Protein 3MFX (pdb70)

Radius of gyration: 23.62 Å; Cα contacts (8 Å, |Δi|>4): 642; chains: 3; bounding box: 46×42×69 Å

Organism: Shewanella oneidensis (strain ATCC 700550 / JCM 31522 / CIP 106686 / LMG 19005 / NCIMB 14063 / MR-1) (NCBI:txid211586)

Solvent-accessible surface area: 17194 Å² total

Foldseek 3Di:
DVVCVVVVQVVQQVDPFWFDAWQQQFTQHTYVNNCVVQVHHRVVRHGDRQCQFADPPDDPLSNGQVNVGDFAQFQWGWTQHPVRDIFIFGDGWDWDDDVTIIDGGGD/DVVVVVVVLVVQQPDPFWFDAWQVQFTQHTYPNVCVVLVHDRVVRGRHRQLQFFDPVVSVQPVTQCPGCDHGDWAQWDWGWTAHPVRDIFIFTDTWDWDDDPTIIDGGTD/DVVVVVLVVQQPDPFWFDAFQQQFTQHTYPNVCVVLVHDRVGRHRDRNCQFADPPDDPCSNGQCPPVHHGDWAQWDWGWTQHPVRDIFIFTDTWDWDDDPGIIDGGGD

B-factor: mean 40.8, std 16.45, range [11.66, 126.09]

Structure (mmCIF, N/CA/C/O backbone):
data_3MFX
#
_entry.id   3MFX
#
_cell.length_a   70.171
_cell.length_b   70.171
_cell.length_c   341.762
_cell.angle_alpha   90.000
_cell.angle_beta   90.000
_cell.angle_gamma   120.000
#
_symmetry.space_group_name_H-M   'P 61 2 2'
#
loop_
_entity.id
_entity.type
_entity.pdbx_description
1 polymer 'Sensory box/GGDEF family protein'
2 water water
#
loop_
_atom_site.group_PDB
_atom_site.id
_atom_site.type_symbol
_atom_site.label_atom_id
_atom_site.label_alt_id
_atom_site.label_comp_id
_atom_site.label_asym_id
_atom_site.label_entity_id
_atom_site.label_seq_id
_atom_site.pdbx_PDB_ins_code
_atom_site.Cartn_x
_atom_site.Cartn_y
_atom_site.Cartn_z
_atom_site.occupancy
_atom_site.B_iso_or_equiv
_atom_site.auth_seq_id
_atom_site.auth_comp_id
_atom_site.auth_asym_id
_atom_site.auth_atom_id
_atom_site.pdbx_PDB_model_num
ATOM 9 N N . GLU A 1 2 ? -3.376 17.174 -0.335 1.00 67.48 18 GLU A N 1
ATOM 10 C CA . GLU A 1 2 ? -2.770 15.847 -0.227 1.00 66.71 18 GLU A CA 1
ATOM 11 C C . GLU A 1 2 ? -3.661 14.746 -0.783 1.00 60.34 18 GLU A C 1
ATOM 12 O O . GLU A 1 2 ? -4.873 14.912 -0.891 1.00 62.29 18 GLU A O 1
ATOM 18 N N . HIS A 1 3 ? -3.047 13.617 -1.123 1.00 61.82 19 HIS A N 1
ATOM 19 C CA . HIS A 1 3 ? -3.776 12.480 -1.666 1.00 62.00 19 HIS A CA 1
ATOM 20 C C . HIS A 1 3 ? -5.031 12.199 -0.843 1.00 56.98 19 HIS A C 1
ATOM 21 O O . HIS A 1 3 ? -6.101 11.910 -1.384 1.00 57.86 19 HIS A O 1
ATOM 28 N N . SER A 1 4 ? -4.888 12.282 0.472 1.00 56.40 20 SER A N 1
ATOM 29 C CA . SER A 1 4 ? -6.004 12.039 1.379 1.00 54.84 20 SER A CA 1
ATOM 30 C C . SER A 1 4 ? -7.222 12.853 0.996 1.00 50.88 20 SER A C 1
ATOM 31 O O . SER A 1 4 ? -8.347 12.353 0.983 1.00 51.17 20 SER A O 1
ATOM 34 N N . SER A 1 5 ? -6.984 14.121 0.688 1.00 45.40 21 SER A N 1
ATOM 35 C CA . SER A 1 5 ? -8.056 15.031 0.332 1.00 38.32 21 SER A CA 1
ATOM 36 C C . SER A 1 5 ? -8.598 14.792 -1.067 1.00 41.71 21 SER A C 1
ATOM 37 O O . SER A 1 5 ? -9.755 15.097 -1.343 1.00 39.85 21 SER A O 1
ATOM 40 N N . LEU A 1 6 ? -7.762 14.230 -1.935 1.00 37.32 22 LEU A N 1
ATOM 41 C CA . LEU A 1 6 ? -8.148 13.947 -3.307 1.00 34.42 22 LEU A CA 1
ATOM 42 C C . LEU A 1 6 ? -9.456 13.165 -3.369 1.00 34.14 22 LEU A C 1
ATOM 43 O O . LEU A 1 6 ? -10.320 13.463 -4.184 1.00 33.15 22 LEU A O 1
ATOM 48 N N . GLU A 1 7 ? -9.596 12.164 -2.506 1.00 35.24 23 GLU A N 1
ATOM 49 C CA . GLU A 1 7 ? -10.806 11.352 -2.486 1.00 38.64 23 GLU A CA 1
ATOM 50 C C . GLU A 1 7 ? -12.016 12.207 -2.167 1.00 41.42 23 GLU A C 1
ATOM 51 O O . GLU A 1 7 ? -13.043 12.129 -2.841 1.00 43.20 23 GLU A O 1
ATOM 57 N N . THR A 1 8 ? -11.892 13.020 -1.129 1.00 32.50 24 THR A N 1
ATOM 58 C CA . THR A 1 8 ? -12.984 13.884 -0.731 1.00 30.27 24 THR A CA 1
ATOM 59 C C . THR A 1 8 ? -13.372 14.824 -1.866 1.00 27.77 24 THR A C 1
ATOM 60 O O . THR A 1 8 ? -14.526 14.847 -2.290 1.00 30.12 24 THR A O 1
ATOM 64 N N . ILE A 1 9 ? -12.411 15.596 -2.364 1.00 29.15 25 ILE A N 1
ATOM 65 C CA . ILE A 1 9 ? -12.706 16.538 -3.440 1.00 31.17 25 ILE A CA 1
ATOM 66 C C . ILE A 1 9 ? -13.353 15.863 -4.642 1.00 28.02 25 ILE A C 1
ATOM 67 O O . ILE A 1 9 ? -14.298 16.388 -5.224 1.00 28.36 25 ILE A O 1
ATOM 72 N N . GLU A 1 10 ? -12.840 14.695 -5.001 1.00 27.81 26 GLU A N 1
ATOM 73 C CA . GLU A 1 10 ? -13.354 13.949 -6.135 1.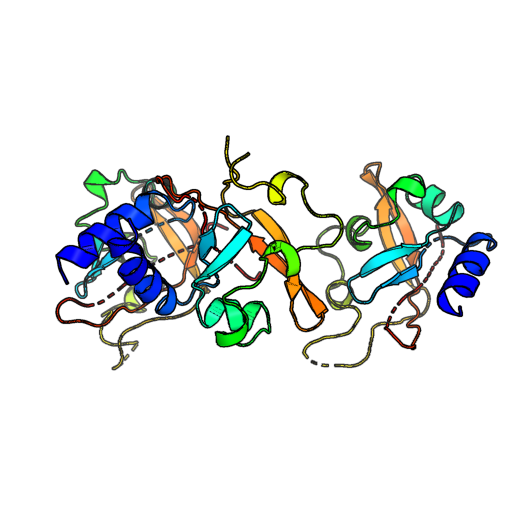00 33.48 26 GLU A CA 1
ATOM 74 C C . GLU A 1 10 ? -14.820 13.559 -5.938 1.00 36.51 26 GLU A C 1
ATOM 75 O O . GLU A 1 10 ? -15.646 13.713 -6.846 1.00 34.08 26 GLU A O 1
ATOM 81 N N . LEU A 1 11 ? -15.149 13.071 -4.747 1.00 29.17 27 LEU A N 1
ATOM 82 C CA . LEU A 1 11 ? -16.524 12.689 -4.453 1.00 24.98 27 LEU A CA 1
ATOM 83 C C . LEU A 1 11 ? -17.411 13.931 -4.467 1.00 24.13 27 LEU A C 1
ATOM 84 O O . LEU A 1 11 ? -18.569 13.887 -4.881 1.00 23.46 27 LEU A O 1
ATOM 89 N N . PHE A 1 12 ? -16.850 15.039 -4.007 1.00 21.49 28 PHE A N 1
ATOM 90 C CA . PHE A 1 12 ? -17.563 16.309 -3.964 1.00 25.26 28 PHE A CA 1
ATOM 91 C C . PHE A 1 12 ? -17.901 16.744 -5.393 1.00 28.25 28 PHE A C 1
ATOM 92 O O . PHE A 1 12 ? -19.034 17.140 -5.684 1.00 27.74 28 PHE A O 1
ATOM 100 N N . ILE A 1 13 ? -16.917 16.647 -6.284 1.00 27.78 29 ILE A N 1
ATOM 101 C CA . ILE A 1 13 ? -17.100 17.028 -7.686 1.00 27.80 29 ILE A CA 1
ATOM 102 C C . ILE A 1 13 ? -18.222 16.254 -8.350 1.00 23.01 29 ILE A C 1
ATOM 103 O O . ILE A 1 13 ? -19.025 16.816 -9.096 1.00 25.76 29 ILE A O 1
ATOM 108 N N . GLN A 1 14 ? -18.267 14.958 -8.080 1.00 21.17 30 GLN A N 1
ATOM 109 C CA . GLN A 1 14 ? -19.272 14.089 -8.669 1.00 23.14 30 GLN A CA 1
ATOM 110 C C . GLN A 1 14 ? -20.720 14.406 -8.310 1.00 17.74 30 GLN A C 1
ATOM 111 O O . GLN A 1 14 ? -21.640 13.916 -8.954 1.00 26.95 30 GLN A O 1
ATOM 117 N N . HIS A 1 15 ? -20.923 15.229 -7.292 1.00 21.29 31 HIS A N 1
ATOM 118 C CA . HIS A 1 15 ? -22.275 15.604 -6.878 1.00 29.02 31 HIS A CA 1
ATOM 119 C C . HIS A 1 15 ? -22.783 16.879 -7.550 1.00 29.23 31 HIS A C 1
ATOM 120 O O . HIS A 1 15 ? -23.989 17.075 -7.672 1.00 26.43 31 HIS A O 1
ATOM 127 N N . LEU A 1 16 ? -21.868 17.753 -7.962 1.00 31.44 32 LEU A N 1
ATOM 128 C CA . LEU A 1 16 ? -22.245 19.030 -8.565 1.00 30.52 32 LEU A CA 1
ATOM 129 C C . LEU A 1 16 ? -22.948 18.935 -9.903 1.00 26.49 32 LEU A C 1
ATOM 130 O O . LEU A 1 16 ? -22.674 18.042 -10.709 1.00 31.72 32 LEU A O 1
ATOM 135 N N . THR A 1 17 ? -23.851 19.885 -10.127 1.00 24.27 33 THR A N 1
ATOM 136 C CA . THR A 1 17 ? -24.624 19.978 -11.359 1.00 19.12 33 THR A CA 1
ATOM 137 C C . THR A 1 17 ? -23.942 20.943 -12.343 1.00 28.45 33 THR A C 1
ATOM 138 O O . THR A 1 17 ? -24.577 21.476 -13.253 1.00 29.85 33 THR A O 1
ATOM 142 N N . GLU A 1 18 ? -22.650 21.176 -12.129 1.00 25.84 34 GLU A N 1
ATOM 143 C CA . GLU A 1 18 ? -21.840 22.024 -12.996 1.00 24.68 34 GLU A CA 1
ATOM 144 C C . GLU A 1 18 ? -20.780 21.084 -13.541 1.00 25.27 34 GLU A C 1
ATOM 145 O O . GLU A 1 18 ? -20.236 20.249 -12.808 1.00 22.01 34 GLU A O 1
ATOM 151 N N . ALA A 1 19 ? -20.482 21.214 -14.823 1.00 24.40 35 ALA A N 1
ATOM 152 C CA . ALA A 1 19 ? -19.486 20.352 -15.428 1.00 23.81 35 ALA A CA 1
ATOM 153 C C . ALA A 1 19 ? -18.111 20.788 -14.983 1.00 21.40 35 ALA A C 1
ATOM 154 O O . ALA A 1 19 ? -17.717 21.928 -15.206 1.00 24.13 35 ALA A O 1
ATOM 164 N N . ILE A 1 21 ? -13.894 19.223 -14.228 1.00 30.40 37 ILE A N 1
ATOM 165 C CA . ILE A 1 21 ? -12.914 18.160 -14.253 1.00 26.31 37 ILE A CA 1
ATOM 166 C C . ILE A 1 21 ? -11.688 18.597 -13.454 1.00 27.62 37 ILE A C 1
ATOM 167 O O . ILE A 1 21 ? -11.383 19.791 -13.354 1.00 26.72 37 ILE A O 1
ATOM 172 N N . LEU A 1 22 ? -11.010 17.614 -12.869 1.00 24.18 38 LEU A N 1
ATOM 173 C CA . LEU A 1 22 ? -9.809 17.833 -12.066 1.00 26.85 38 LEU A CA 1
ATOM 174 C C . LEU A 1 22 ? -8.649 17.236 -12.852 1.00 24.94 38 LEU A C 1
ATOM 175 O O . LEU A 1 22 ? -8.641 16.042 -13.127 1.00 34.36 38 LEU A O 1
ATOM 180 N N . VAL A 1 23 ? -7.668 18.058 -13.206 1.00 25.38 39 VAL A N 1
ATOM 181 C CA . VAL A 1 23 ? -6.543 17.591 -14.016 1.00 30.62 39 VAL A CA 1
ATOM 182 C C . VAL A 1 23 ? -5.185 17.782 -13.335 1.00 32.89 39 VAL A C 1
ATOM 183 O O . VAL A 1 23 ? -5.019 18.698 -12.531 1.00 37.69 39 VAL A O 1
ATOM 187 N N . ASN A 1 24 ? -4.197 16.948 -13.651 1.00 31.09 40 ASN A N 1
ATOM 188 C CA . ASN A 1 24 ? -2.897 17.131 -13.000 1.00 34.01 40 ASN A CA 1
ATOM 189 C C . ASN A 1 24 ? -1.999 18.100 -13.756 1.00 31.10 40 ASN A C 1
ATOM 190 O O . ASN A 1 24 ? -2.383 18.632 -14.797 1.00 34.46 40 ASN A O 1
ATOM 195 N N . ALA A 1 25 ? -0.806 18.345 -13.230 1.00 28.52 41 ALA A N 1
ATOM 196 C CA . ALA A 1 25 ? 0.102 19.276 -13.892 1.00 36.53 41 ALA A CA 1
ATOM 197 C C . ALA A 1 25 ? 0.384 18.879 -15.338 1.00 26.68 41 ALA A C 1
ATOM 198 O O . ALA A 1 25 ? 0.458 19.740 -16.210 1.00 30.82 41 ALA A O 1
ATOM 200 N N . ASN A 1 26 ? 0.527 17.579 -15.593 1.00 28.30 42 ASN A N 1
ATOM 201 C CA . ASN A 1 26 ? 0.799 17.096 -16.948 1.00 37.85 42 ASN A CA 1
ATOM 202 C C . ASN A 1 26 ? -0.381 17.277 -17.908 1.00 39.44 42 ASN A C 1
ATOM 203 O O . ASN A 1 26 ? -0.256 17.026 -19.110 1.00 36.36 42 ASN A O 1
ATOM 208 N N . GLY A 1 27 ? -1.525 17.697 -17.374 1.00 34.56 43 GLY A N 1
ATOM 209 C CA . GLY A 1 27 ? -2.692 17.915 -18.207 1.00 32.70 43 GLY A CA 1
ATOM 210 C C . GLY A 1 27 ? -3.585 16.705 -18.393 1.00 35.53 43 GLY A C 1
ATOM 211 O O . GLY A 1 27 ? -4.395 16.669 -19.316 1.00 36.30 43 GLY A O 1
ATOM 212 N N . PHE A 1 28 ? -3.454 15.712 -17.521 1.00 32.26 44 PHE A N 1
ATOM 213 C CA . PHE A 1 28 ? -4.285 14.526 -17.637 1.00 32.90 44 PHE A CA 1
ATOM 214 C C . PHE A 1 28 ? -5.394 14.525 -16.606 1.00 34.23 44 PHE A C 1
ATOM 215 O O . PHE A 1 28 ? -5.173 14.792 -15.427 1.00 39.42 44 PHE A O 1
ATOM 223 N N . ILE A 1 29 ? -6.601 14.241 -17.068 1.00 34.36 45 ILE A N 1
ATOM 224 C CA . ILE A 1 29 ? -7.752 14.228 -16.197 1.00 29.55 45 ILE A CA 1
ATOM 225 C C . ILE A 1 29 ? -7.631 13.176 -15.107 1.00 30.99 45 ILE A C 1
ATOM 226 O O . ILE A 1 29 ? -7.531 11.982 -15.395 1.00 32.84 45 ILE A O 1
ATOM 231 N N . ARG A 1 30 ? -7.637 13.638 -13.857 1.00 28.95 46 ARG A N 1
ATOM 232 C CA . ARG A 1 30 ? -7.546 12.770 -12.687 1.00 27.56 46 ARG A CA 1
ATOM 233 C C . ARG A 1 30 ? -8.940 12.400 -12.181 1.00 33.97 46 ARG A C 1
ATOM 234 O O . ARG A 1 30 ? -9.157 11.291 -11.688 1.00 29.40 46 ARG A O 1
ATOM 242 N N . SER A 1 31 ? -9.879 13.337 -12.299 1.00 28.99 47 SER A N 1
ATOM 243 C CA . SER A 1 31 ? -11.252 13.109 -11.852 1.00 33.48 47 SER A CA 1
ATOM 244 C C . SER A 1 31 ? -12.240 13.956 -12.674 1.00 33.01 47 SER A C 1
ATOM 245 O O . SER A 1 31 ? -11.868 14.996 -13.217 1.00 26.78 47 SER A O 1
ATOM 248 N N . CYS A 1 32 ? -13.494 13.513 -12.767 1.00 24.30 48 CYS A N 1
ATOM 249 C CA . CYS A 1 32 ? -14.500 14.246 -13.534 1.00 18.95 48 CYS A CA 1
ATOM 250 C C . CYS A 1 32 ? -15.896 13.929 -13.030 1.00 21.97 48 CYS A C 1
ATOM 251 O O . CYS A 1 32 ? -16.064 13.051 -12.199 1.00 28.45 48 CYS A O 1
ATOM 254 N N . ASN A 1 33 ? -16.908 14.639 -13.513 1.00 21.20 49 ASN A N 1
ATOM 255 C CA . ASN A 1 33 ? -18.252 14.30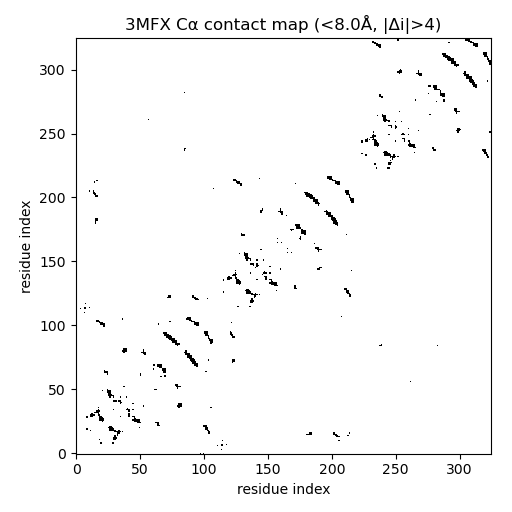4 -13.069 1.00 22.73 49 ASN A CA 1
ATOM 256 C C . ASN A 1 33 ? -19.138 13.995 -14.262 1.00 22.97 49 ASN A C 1
ATOM 257 O O . ASN A 1 33 ? -18.749 14.233 -15.411 1.00 23.43 49 ASN A O 1
ATOM 262 N N . GLN A 1 34 ? -20.322 13.453 -13.999 1.00 16.21 50 GLN A N 1
ATOM 263 C CA . GLN A 1 34 ? -21.220 13.106 -15.087 1.00 13.69 50 GLN A CA 1
ATOM 264 C C . GLN A 1 34 ? -21.573 14.319 -15.933 1.00 22.33 50 GLN A C 1
ATOM 265 O O . GLN A 1 34 ? -21.760 14.192 -17.140 1.00 25.68 50 GLN A O 1
ATOM 271 N N . ARG A 1 35 ? -21.664 15.495 -15.316 1.00 22.65 51 ARG A N 1
ATOM 272 C CA . ARG A 1 35 ? -21.989 16.702 -16.078 1.00 27.90 51 ARG A CA 1
ATOM 273 C C . ARG A 1 35 ? -20.947 16.977 -17.157 1.00 23.95 51 ARG A C 1
ATOM 274 O O . ARG A 1 35 ? -21.289 17.357 -18.282 1.00 21.24 51 ARG A O 1
ATOM 282 N N . SER A 1 36 ? -19.676 16.790 -16.818 1.00 20.88 52 SER A N 1
ATOM 283 C CA . SER A 1 36 ? -18.635 17.040 -17.796 1.00 23.07 52 SER A CA 1
ATOM 284 C C . SER A 1 36 ? -18.692 15.978 -18.901 1.00 21.47 52 SER A C 1
ATOM 285 O O . SER A 1 36 ? -18.454 16.284 -20.063 1.00 28.28 52 SER A O 1
ATOM 288 N N . ALA A 1 37 ? -19.030 14.739 -18.552 1.00 23.63 53 ALA A N 1
ATOM 289 C CA . ALA A 1 37 ? -19.133 13.671 -19.556 1.00 23.28 53 ALA A CA 1
ATOM 290 C C . ALA A 1 37 ? -20.260 13.997 -20.538 1.00 26.43 53 ALA A C 1
ATOM 291 O O . ALA A 1 37 ? -20.176 13.702 -21.731 1.00 25.22 53 ALA A O 1
ATOM 293 N N . GLU A 1 38 ? -21.319 14.604 -20.019 1.00 24.20 54 GLU A N 1
ATOM 294 C CA . GLU A 1 38 ? -22.455 14.975 -20.846 1.00 30.33 54 GLU A CA 1
ATOM 295 C C . GLU A 1 38 ? -22.056 16.089 -21.811 1.00 29.31 54 GLU A C 1
ATOM 296 O O . GLU A 1 38 ? -22.282 16.009 -23.027 1.00 24.98 54 GLU A O 1
ATOM 302 N N . LEU A 1 39 ? -21.453 17.128 -21.256 1.00 25.00 55 LEU A N 1
ATOM 303 C CA . LEU A 1 39 ? -21.028 18.272 -22.041 1.00 24.51 55 LEU A CA 1
ATOM 304 C C . LEU A 1 39 ? -19.960 17.885 -23.063 1.00 27.55 55 LEU A C 1
ATOM 305 O O . LEU A 1 39 ? -19.982 18.363 -24.195 1.00 23.30 55 LEU A O 1
ATOM 310 N N . LEU A 1 40 ? -19.036 17.013 -22.672 1.00 21.70 56 LEU A N 1
ATOM 311 C CA . LEU A 1 40 ? -17.983 16.589 -23.582 1.00 23.85 56 LEU A CA 1
ATOM 312 C C . LEU A 1 40 ? -18.365 15.410 -24.486 1.00 31.24 56 LEU A C 1
ATOM 313 O O . LEU A 1 40 ? -17.539 14.932 -25.264 1.00 24.21 56 LEU A O 1
ATOM 318 N N . ASP A 1 41 ? -19.611 14.946 -24.396 1.00 26.77 57 ASP A N 1
ATOM 319 C CA . ASP A 1 41 ? -20.072 13.810 -25.204 1.00 30.05 57 ASP A CA 1
ATOM 320 C C . ASP A 1 41 ? -19.186 12.594 -25.031 1.00 29.33 57 ASP A C 1
ATOM 321 O O . ASP A 1 41 ? -19.040 11.787 -25.937 1.00 36.48 57 ASP A O 1
ATOM 326 N N . CYS A 1 42 ? -18.606 12.457 -23.854 1.00 35.95 58 CYS A N 1
ATOM 327 C CA . CYS A 1 42 ? -17.723 11.345 -23.591 1.00 33.47 58 CYS A CA 1
ATOM 328 C C . CYS A 1 42 ? -18.227 10.600 -22.352 1.00 38.66 58 CYS A C 1
ATOM 329 O O . CYS A 1 42 ? -18.686 11.222 -21.395 1.00 39.32 58 CYS A O 1
ATOM 332 N N . PRO A 1 43 ? -18.197 9.254 -22.370 1.00 32.45 59 PRO A N 1
ATOM 333 C CA . PRO A 1 43 ? -18.662 8.512 -21.192 1.00 30.62 59 PRO A CA 1
ATOM 334 C C . PRO A 1 43 ? -17.758 8.849 -20.008 1.00 27.37 59 PRO A C 1
ATOM 335 O O . PRO A 1 43 ? -16.543 8.985 -20.159 1.00 30.08 59 PRO A O 1
ATOM 339 N N . GLN A 1 44 ? -18.357 9.003 -18.834 1.00 31.73 60 GLN A N 1
ATOM 340 C CA . GLN A 1 44 ? -17.607 9.375 -17.640 1.00 34.15 60 GLN A CA 1
ATOM 341 C C . GLN A 1 44 ? -16.383 8.506 -17.370 1.00 37.26 60 GLN A C 1
ATOM 342 O O . GLN A 1 44 ? -15.307 9.010 -17.036 1.00 29.31 60 GLN A O 1
ATOM 348 N N . VAL A 1 45 ? -16.561 7.198 -17.514 1.00 36.72 61 VAL A N 1
ATOM 349 C CA . VAL A 1 45 ? -15.497 6.238 -17.274 1.00 28.34 61 VAL A CA 1
ATOM 350 C C . VAL A 1 45 ? -14.328 6.390 -18.249 1.00 32.07 61 VAL A C 1
ATOM 351 O O . VAL A 1 45 ? -13.208 6.015 -17.922 1.00 40.88 61 VAL A O 1
ATOM 355 N N . SER A 1 46 ? -14.587 6.948 -19.432 1.00 30.94 62 SER A N 1
ATOM 356 C CA . SER A 1 46 ? -13.552 7.148 -20.456 1.00 37.49 62 SER A CA 1
ATOM 357 C C . SER A 1 46 ? -12.838 8.493 -20.337 1.00 38.70 62 SER A C 1
ATOM 358 O O . SER A 1 46 ? -11.747 8.667 -20.879 1.00 36.59 62 SER A O 1
ATOM 361 N N . LEU A 1 47 ? -13.471 9.451 -19.664 1.00 42.78 63 LEU A N 1
ATOM 362 C CA . LEU A 1 47 ? -12.896 10.786 -19.503 1.00 40.17 63 LEU A CA 1
ATOM 363 C C . LEU A 1 47 ? -11.648 10.763 -18.660 1.00 31.99 63 LEU A C 1
ATOM 364 O O . LEU A 1 47 ? -10.637 11.365 -19.008 1.00 33.05 63 LEU A O 1
ATOM 369 N N . LYS A 1 48 ? -11.728 10.064 -17.539 1.00 36.70 64 LYS A N 1
ATOM 370 C CA . LYS A 1 48 ? -10.597 9.958 -16.640 1.00 40.03 64 LYS A CA 1
ATOM 371 C C . LYS A 1 48 ? -9.410 9.336 -17.362 1.00 38.18 64 LYS A C 1
ATOM 372 O O . LYS A 1 48 ? -9.557 8.340 -18.067 1.00 41.13 64 LYS A O 1
ATOM 378 N N . GLY A 1 49 ? -8.240 9.944 -17.199 1.00 33.45 65 GLY A N 1
ATOM 379 C CA . GLY A 1 49 ? -7.049 9.421 -17.835 1.00 25.65 65 GLY A CA 1
ATOM 380 C C . GLY A 1 49 ? -6.644 10.133 -19.113 1.00 34.09 65 GLY A C 1
ATOM 381 O O . GLY A 1 49 ? -5.478 10.091 -19.518 1.00 30.90 65 GLY A O 1
ATOM 382 N N . GLN A 1 50 ? -7.588 10.798 -19.761 1.00 27.54 66 GLN A N 1
ATOM 383 C CA . GLN A 1 50 ? -7.259 11.482 -21.000 1.00 28.54 66 GLN A CA 1
ATOM 384 C C . GLN A 1 50 ? -6.502 12.770 -20.815 1.00 30.49 66 GLN A C 1
ATOM 385 O O . GLN A 1 50 ? -6.416 13.314 -19.717 1.00 34.81 66 GLN A O 1
ATOM 391 N N . ASP A 1 51 ? -5.946 13.254 -21.916 1.00 30.68 67 ASP A N 1
ATOM 392 C CA . ASP A 1 51 ? -5.232 14.516 -21.908 1.00 33.22 67 ASP A CA 1
ATOM 393 C C . ASP A 1 51 ? -6.335 15.530 -22.222 1.00 31.71 67 ASP A C 1
ATOM 394 O O . ASP A 1 51 ? -6.956 15.470 -23.290 1.00 28.96 67 ASP A O 1
ATOM 399 N N . TRP A 1 52 ? -6.594 16.439 -21.284 1.00 28.84 68 TRP A N 1
ATOM 400 C CA . TRP A 1 52 ? -7.658 17.424 -21.455 1.00 28.05 68 TRP A CA 1
ATOM 401 C C . TRP A 1 52 ? -7.475 18.222 -22.722 1.00 22.90 68 TRP A C 1
ATOM 402 O O . TRP A 1 52 ? -8.412 18.860 -23.205 1.00 26.68 68 TRP A O 1
ATOM 413 N N . ARG A 1 53 ? -6.264 18.188 -23.261 1.00 26.39 69 ARG A N 1
ATOM 414 C CA . ARG A 1 53 ? -5.983 18.909 -24.491 1.00 31.49 69 ARG A CA 1
ATOM 415 C C . ARG A 1 53 ? -6.782 18.310 -25.640 1.00 26.93 69 ARG A C 1
ATOM 416 O O . ARG A 1 53 ? -6.940 18.951 -26.675 1.00 32.74 69 ARG A O 1
ATOM 424 N N . ASN A 1 54 ? -7.294 17.092 -25.464 1.00 17.41 70 ASN A N 1
ATOM 425 C CA . ASN A 1 54 ? -8.070 16.457 -26.535 1.00 28.72 70 ASN A CA 1
ATOM 426 C C . ASN A 1 54 ? -9.406 17.125 -26.785 1.00 32.06 70 ASN A C 1
ATOM 427 O O . ASN A 1 54 ? -10.068 16.845 -27.785 1.00 30.35 70 ASN A O 1
ATOM 432 N N . PHE A 1 55 ? -9.805 18.002 -25.874 1.00 30.35 71 PHE A N 1
ATOM 433 C CA . PHE A 1 55 ? -11.081 18.668 -26.000 1.00 22.30 71 PHE A CA 1
ATOM 434 C C . PHE A 1 55 ? -10.870 20.124 -26.325 1.00 28.79 71 PHE A C 1
ATOM 435 O O . PHE A 1 55 ? -11.790 20.940 -26.241 1.00 29.24 71 PHE A O 1
ATOM 443 N N . LEU A 1 56 ? -9.647 20.458 -26.710 1.00 29.02 72 LEU A N 1
ATOM 444 C CA . LEU A 1 56 ? -9.366 21.837 -27.077 1.00 33.90 72 LEU A CA 1
ATOM 445 C C . LEU A 1 56 ? -9.245 21.953 -28.582 1.00 30.63 72 LEU A C 1
ATOM 446 O O . LEU A 1 56 ? -9.007 20.970 -29.273 1.00 28.12 72 LEU A O 1
ATOM 451 N N . THR A 1 57 ? -9.426 23.166 -29.081 1.00 40.99 73 THR A N 1
ATOM 452 C CA . THR A 1 57 ? -9.324 23.432 -30.503 1.00 42.34 73 THR A CA 1
ATOM 453 C C . THR A 1 57 ? -7.876 23.199 -30.928 1.00 46.75 73 THR A C 1
ATOM 454 O O . THR A 1 57 ? -6.959 23.397 -30.131 1.00 45.72 73 THR A O 1
ATOM 458 N N . GLU A 1 58 ? -7.668 22.771 -32.171 1.00 55.06 74 GLU A N 1
ATOM 459 C CA . GLU A 1 58 ? -6.315 22.505 -32.663 1.00 58.93 74 GLU A CA 1
ATOM 460 C C . GLU A 1 58 ? -5.343 23.637 -32.343 1.00 56.25 74 GLU A C 1
ATOM 461 O O . GLU A 1 58 ? -4.346 23.430 -31.656 1.00 53.46 74 GLU A O 1
ATOM 467 N N . HIS A 1 59 ? -5.628 24.831 -32.844 1.00 53.58 75 HIS A N 1
ATOM 468 C CA . HIS A 1 59 ? -4.755 25.961 -32.581 1.00 66.26 75 HIS A CA 1
ATOM 469 C C . HIS A 1 59 ? -5.228 26.668 -31.309 1.00 65.28 75 HIS A C 1
ATOM 470 O O . HIS A 1 59 ? -5.763 27.775 -31.367 1.00 69.08 75 HIS A O 1
ATOM 477 N N . HIS A 1 60 ? -5.039 26.018 -30.162 1.00 58.59 76 HIS A N 1
ATOM 478 C CA . HIS A 1 60 ? -5.451 26.583 -28.875 1.00 52.42 76 HIS A CA 1
ATOM 479 C C . HIS A 1 60 ? -4.349 27.417 -28.237 1.00 55.07 76 HIS A C 1
ATOM 480 O O . HIS A 1 60 ? -3.225 27.456 -28.734 1.00 60.72 76 HIS A O 1
ATOM 487 N N . GLN A 1 61 ? -4.674 28.074 -27.125 1.00 56.87 77 GLN A N 1
ATOM 488 C CA . GLN A 1 61 ? -3.703 28.905 -26.409 1.00 55.59 77 GLN A CA 1
ATOM 489 C C . GLN A 1 61 ? -2.501 28.077 -25.949 1.00 53.35 77 GLN A C 1
ATOM 490 O O . GLN A 1 61 ? -2.637 27.144 -25.163 1.00 59.45 77 GLN A O 1
ATOM 496 N N . ALA A 1 62 ? -1.324 28.422 -26.459 1.00 53.84 78 ALA A N 1
ATOM 497 C CA . ALA A 1 62 ? -0.099 27.713 -26.117 1.00 55.25 78 ALA A CA 1
ATOM 498 C C . ALA A 1 62 ? 0.030 27.581 -24.611 1.00 57.12 78 ALA A C 1
ATOM 499 O O . ALA A 1 62 ? 0.612 26.622 -24.102 1.00 55.31 78 ALA A O 1
ATOM 501 N N . ARG A 1 63 ? -0.510 28.558 -23.899 1.00 57.20 79 ARG A N 1
ATOM 502 C CA . ARG A 1 63 ? -0.458 28.546 -22.449 1.00 53.46 79 ARG A CA 1
ATOM 503 C C . ARG A 1 63 ? -1.020 27.233 -21.908 1.00 51.46 79 ARG A C 1
ATOM 504 O O . ARG A 1 63 ? -0.515 26.697 -20.924 1.00 50.51 79 ARG A O 1
ATOM 512 N N . TYR A 1 64 ? -2.045 26.701 -22.568 1.00 45.12 80 TYR A N 1
ATOM 513 C CA . TYR A 1 64 ? -2.663 25.461 -22.106 1.00 48.03 80 TYR A CA 1
ATOM 514 C C . TYR A 1 64 ? -1.797 24.202 -22.242 1.00 45.32 80 TYR A C 1
ATOM 515 O O . TYR A 1 64 ? -2.167 23.127 -21.772 1.00 43.88 80 TYR A O 1
ATOM 524 N N . ASP A 1 65 ? -0.637 24.344 -22.867 1.00 48.14 81 ASP A N 1
ATOM 525 C CA . ASP A 1 65 ? 0.272 23.221 -23.045 1.00 52.08 81 ASP A CA 1
ATOM 526 C C . ASP A 1 65 ? 1.104 22.995 -21.786 1.00 48.86 81 ASP A C 1
ATOM 527 O O . ASP A 1 65 ? 1.626 21.902 -21.559 1.00 44.94 81 ASP A O 1
ATOM 532 N N . ASN A 1 66 ? 1.218 24.030 -20.964 1.00 48.28 82 ASN A N 1
ATOM 533 C CA . ASN A 1 66 ? 1.992 23.925 -19.738 1.00 47.93 82 ASN A CA 1
ATOM 534 C C . ASN A 1 66 ? 1.283 24.661 -18.610 1.00 42.25 82 ASN A C 1
ATOM 535 O O . ASN A 1 66 ? 1.488 25.856 -18.403 1.00 45.19 82 ASN A O 1
ATOM 540 N N . LEU A 1 67 ? 0.447 23.930 -17.881 1.00 40.74 83 LEU A N 1
ATOM 541 C CA . LEU A 1 67 ? -0.327 24.499 -16.787 1.00 40.62 83 LEU A CA 1
ATOM 542 C C . LEU A 1 67 ? 0.518 25.090 -15.669 1.00 43.84 83 LEU A C 1
ATOM 543 O O . LEU A 1 67 ? 0.226 26.180 -15.174 1.00 37.89 83 LEU A O 1
ATOM 548 N N . LEU A 1 68 ? 1.565 24.375 -15.270 1.00 49.71 84 LEU A N 1
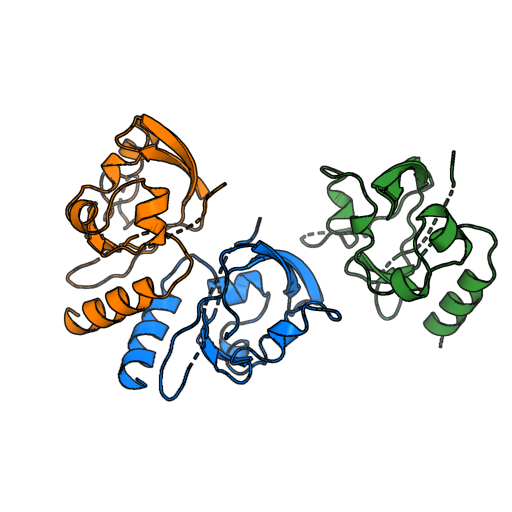ATOM 549 C CA . LEU A 1 68 ? 2.429 24.842 -14.191 1.00 50.79 84 LEU A CA 1
ATOM 550 C C . LEU A 1 68 ? 3.363 25.969 -14.625 1.00 50.93 84 LEU A C 1
ATOM 551 O O . LEU A 1 68 ? 3.948 26.648 -13.784 1.00 53.98 84 LEU A O 1
ATOM 556 N N . SER A 1 69 ? 3.501 26.173 -15.932 1.00 57.59 85 SER A N 1
ATOM 557 C CA . SER A 1 69 ? 4.371 27.234 -16.445 1.00 66.68 85 SER A CA 1
ATOM 558 C C . SER A 1 69 ? 3.687 28.036 -17.548 1.00 67.92 85 SER A C 1
ATOM 559 O O . SER A 1 69 ? 2.626 28.622 -17.339 1.00 68.97 85 SER A O 1
ATOM 562 N N . GLN A 1 80 ? 3.692 32.519 -13.843 1.00 64.53 96 GLN A N 1
ATOM 563 C CA . GLN A 1 80 ? 2.628 32.013 -12.983 1.00 60.54 96 GLN A CA 1
ATOM 564 C C . GLN A 1 80 ? 1.863 30.911 -13.702 1.00 55.51 96 GLN A C 1
ATOM 565 O O . GLN A 1 80 ? 1.674 30.966 -14.922 1.00 51.29 96 GLN A O 1
ATOM 571 N N . PRO A 1 81 ? 1.414 29.890 -12.952 1.00 46.12 97 PRO A N 1
ATOM 572 C CA . PRO A 1 81 ? 0.665 28.780 -13.544 1.00 40.47 97 PRO A CA 1
ATOM 573 C C . PRO A 1 81 ? -0.683 29.219 -14.110 1.00 32.48 97 PRO A C 1
ATOM 574 O O . PRO A 1 81 ? -1.256 30.220 -13.691 1.00 32.96 97 PRO A O 1
ATOM 578 N N . VAL A 1 82 ? -1.167 28.464 -15.085 1.00 30.35 98 VAL A N 1
ATOM 579 C CA . VAL A 1 82 ? -2.431 28.758 -15.737 1.00 26.93 98 VAL A CA 1
ATOM 580 C C . VAL A 1 82 ? -3.587 28.849 -14.753 1.00 33.93 98 VAL A C 1
ATOM 581 O O . VAL A 1 82 ? -3.799 27.953 -13.938 1.00 34.61 98 VAL A O 1
ATOM 585 N N . GLN A 1 83 ? -4.339 29.938 -14.841 1.00 34.15 99 GLN A N 1
ATOM 586 C CA . GLN A 1 83 ? -5.486 30.129 -13.978 1.00 35.04 99 GLN A CA 1
ATOM 587 C C . GLN A 1 83 ? -6.213 31.389 -14.401 1.00 35.87 99 GLN A C 1
ATOM 588 O O . GLN A 1 83 ? -5.584 32.398 -14.719 1.00 39.75 99 GLN A O 1
ATOM 594 N N . HIS A 1 84 ? -7.538 31.322 -14.428 1.00 28.51 100 HIS A N 1
ATOM 595 C CA . HIS A 1 84 ? -8.333 32.473 -14.817 1.00 29.98 100 HIS A CA 1
ATOM 596 C C . HIS A 1 84 ? -9.824 32.250 -14.641 1.00 32.59 100 HIS A C 1
ATOM 597 O O . HIS A 1 84 ? -10.305 31.113 -14.606 1.00 31.10 100 HIS A O 1
ATOM 604 N N . PRO A 1 85 ? -10.578 33.343 -14.505 1.00 27.86 101 PRO A N 1
ATOM 605 C CA . PRO A 1 85 ? -12.022 33.184 -14.344 1.00 31.82 101 PRO A CA 1
ATOM 606 C C . PRO A 1 85 ? -12.638 32.710 -15.664 1.00 32.02 101 PRO A C 1
ATOM 607 O O . PRO A 1 85 ? -11.947 32.598 -16.682 1.00 24.07 101 PRO A O 1
ATOM 611 N N . ALA A 1 86 ? -13.934 32.428 -15.632 1.00 30.32 102 ALA A N 1
ATOM 612 C CA . ALA A 1 86 ? -14.659 31.953 -16.800 1.00 34.97 102 ALA A CA 1
ATOM 613 C C . ALA A 1 86 ? -14.536 32.893 -17.986 1.00 36.34 102 ALA A C 1
ATOM 614 O O . ALA A 1 86 ? -14.875 34.068 -17.885 1.00 42.23 102 ALA A O 1
ATOM 616 N N . GLN A 1 87 ? -14.054 32.382 -19.112 1.00 36.38 103 GLN A N 1
ATOM 617 C CA . GLN A 1 87 ? -13.941 33.209 -20.302 1.00 37.11 103 GLN A CA 1
ATOM 618 C C . GLN A 1 87 ? -14.324 32.367 -21.503 1.00 31.08 103 GLN A C 1
ATOM 619 O O . GLN A 1 87 ? -14.118 31.157 -21.496 1.00 40.22 103 GLN A O 1
ATOM 625 N N . GLU A 1 88 ? -14.899 33.006 -22.519 1.00 35.56 104 GLU A N 1
ATOM 626 C CA . GLU A 1 88 ? -15.353 32.308 -23.720 1.00 35.60 104 GLU A CA 1
ATOM 627 C C . GLU A 1 88 ? -14.287 31.412 -24.335 1.00 35.47 104 GLU A C 1
ATOM 628 O O . GLU A 1 88 ? -13.171 31.846 -24.627 1.00 28.75 104 GLU A O 1
ATOM 634 N N . THR A 1 89 ? -14.649 30.149 -24.518 1.00 30.51 105 THR A N 1
ATOM 635 C CA . THR A 1 89 ? -13.739 29.163 -25.070 1.00 30.36 105 THR A CA 1
ATOM 636 C C . THR A 1 89 ? -14.504 28.139 -25.908 1.00 35.43 105 THR A C 1
ATOM 637 O O . THR A 1 89 ? -15.624 27.738 -25.568 1.00 37.20 105 THR A O 1
ATOM 641 N N . THR A 1 90 ? -13.898 27.725 -27.014 1.00 35.81 106 THR A N 1
ATOM 642 C CA . THR A 1 90 ? -14.512 26.728 -27.877 1.00 31.20 106 THR A CA 1
ATOM 643 C C . THR A 1 90 ? -13.833 25.401 -27.627 1.00 26.67 106 THR A C 1
ATOM 644 O O . THR A 1 90 ? -12.612 25.283 -27.721 1.00 28.42 106 THR A O 1
ATOM 648 N N . LEU A 1 91 ? -14.643 24.406 -27.302 1.00 29.08 107 LEU A N 1
ATOM 649 C CA . LEU A 1 91 ? -14.157 23.069 -27.031 1.00 30.18 107 LEU A CA 1
ATOM 650 C C . LEU A 1 91 ? -14.585 22.120 -28.136 1.00 28.03 107 LEU A C 1
ATOM 651 O O . LEU A 1 91 ? -15.573 22.362 -28.827 1.00 27.47 107 LEU A O 1
ATOM 656 N N . ILE A 1 92 ? -13.829 21.043 -28.307 1.00 23.83 108 ILE A N 1
ATOM 657 C CA . ILE A 1 92 ? -14.169 20.044 -29.302 1.00 21.03 108 ILE A CA 1
ATOM 658 C C . ILE A 1 92 ? -14.584 18.797 -28.505 1.00 27.13 108 ILE A C 1
ATOM 659 O O . ILE A 1 92 ? -13.772 18.208 -27.787 1.00 28.22 108 ILE A O 1
ATOM 664 N N . CYS A 1 93 ? -15.849 18.403 -28.615 1.00 23.19 109 CYS A N 1
ATOM 665 C CA . CYS A 1 93 ? -16.329 17.241 -27.880 1.00 27.69 109 CYS A CA 1
ATOM 666 C C . CYS A 1 93 ? -15.809 15.944 -28.488 1.00 34.25 109 CYS A C 1
ATOM 667 O O . CYS A 1 93 ? -15.344 15.930 -29.635 1.00 30.40 109 CYS A O 1
ATOM 670 N N . ALA A 1 94 ? -15.880 14.854 -27.722 1.00 31.20 110 ALA A N 1
ATOM 671 C CA . ALA A 1 94 ? -15.412 13.556 -28.209 1.00 29.77 110 ALA A CA 1
ATOM 672 C C . ALA A 1 94 ? -16.173 13.149 -29.467 1.00 31.08 110 ALA A C 1
ATOM 673 O O . ALA A 1 94 ? -15.660 12.400 -30.299 1.00 37.30 110 ALA A O 1
ATOM 675 N N . SER A 1 95 ? -17.394 13.649 -29.605 1.00 28.27 111 SER A N 1
ATOM 676 C CA . SER A 1 95 ? -18.216 13.325 -30.764 1.00 30.79 111 SER A CA 1
ATOM 677 C C . SER A 1 95 ? -17.691 14.027 -32.008 1.00 38.26 111 SER A C 1
ATOM 678 O O . SER A 1 95 ? -18.106 13.720 -33.130 1.00 36.52 111 SER A O 1
ATOM 681 N N . GLY A 1 96 ? -16.783 14.978 -31.794 1.00 39.45 112 GLY A N 1
ATOM 682 C CA . GLY A 1 96 ? -16.204 15.734 -32.890 1.00 32.80 112 GLY A CA 1
ATOM 683 C C . GLY A 1 96 ? -16.901 17.065 -33.113 1.00 34.78 112 GLY A C 1
ATOM 684 O O . GLY A 1 96 ? -16.488 17.852 -33.959 1.00 36.05 112 GLY A O 1
ATOM 685 N N . LYS A 1 97 ? -17.959 17.334 -32.357 1.00 30.06 113 LYS A N 1
ATOM 686 C CA . LYS A 1 97 ? -18.671 18.589 -32.534 1.00 30.91 113 LYS A CA 1
ATOM 687 C C . LYS A 1 97 ? -18.150 19.663 -31.590 1.00 30.12 113 LYS A C 1
ATOM 688 O O . LYS A 1 97 ? -17.856 19.386 -30.428 1.00 29.66 113 LYS A O 1
ATOM 694 N N . ALA A 1 98 ? -18.033 20.885 -32.104 1.00 25.68 114 ALA A N 1
ATOM 695 C CA . ALA A 1 98 ? -17.534 22.015 -31.325 1.00 26.26 114 ALA A CA 1
ATOM 696 C C . ALA A 1 98 ? -18.615 22.603 -30.447 1.00 31.20 114 ALA A C 1
ATOM 697 O O . ALA A 1 98 ? -19.793 22.572 -30.788 1.00 33.80 114 ALA A O 1
ATOM 699 N N . LYS A 1 99 ? -18.213 23.162 -29.316 1.00 35.61 115 LYS A N 1
ATOM 700 C CA . LYS A 1 99 ? -19.183 23.742 -28.412 1.00 28.05 115 LYS A CA 1
ATOM 701 C C . LYS A 1 99 ? -18.585 24.937 -27.686 1.00 28.44 115 LYS A C 1
ATOM 702 O O . LYS A 1 99 ? -17.529 24.838 -27.060 1.00 27.86 115 LYS A O 1
ATOM 708 N N . ASP A 1 100 ? -19.264 26.072 -27.796 1.00 27.33 116 ASP A N 1
ATOM 709 C CA . ASP A 1 100 ? -18.812 27.294 -27.152 1.00 33.11 116 ASP A CA 1
ATOM 710 C C . ASP A 1 100 ? -19.194 27.286 -25.683 1.00 34.54 116 ASP A C 1
ATOM 711 O O . ASP A 1 100 ? -20.361 27.131 -25.339 1.00 33.50 116 ASP A O 1
ATOM 716 N N . VAL A 1 101 ? -18.204 27.446 -24.817 1.00 36.27 117 VAL A N 1
ATOM 717 C CA . VAL A 1 101 ? -18.459 27.451 -23.387 1.00 31.70 117 VAL A CA 1
ATOM 718 C C . VAL A 1 101 ? -17.667 28.558 -22.726 1.00 39.52 117 VAL A C 1
ATOM 719 O O . VAL A 1 101 ? -16.844 29.238 -23.358 1.00 34.87 117 VAL A O 1
ATOM 723 N N . GLU A 1 102 ? -17.928 28.741 -21.440 1.00 38.49 118 GLU A N 1
ATOM 724 C CA . GLU A 1 102 ? -17.200 29.731 -20.678 1.00 36.47 118 GLU A CA 1
ATOM 725 C C . GLU A 1 102 ? -16.374 28.903 -19.711 1.00 29.96 118 GLU A C 1
ATOM 726 O O . GLU A 1 102 ? -16.883 28.389 -18.722 1.00 42.65 118 GLU A O 1
ATOM 732 N N . LEU A 1 103 ? -15.098 28.747 -20.036 1.00 30.39 119 LEU A N 1
ATOM 733 C CA . LEU A 1 103 ? -14.180 27.957 -19.228 1.00 25.89 119 LEU A CA 1
ATOM 734 C C . LEU A 1 103 ? -13.424 28.766 -18.187 1.00 27.01 119 LEU A C 1
ATOM 735 O O . LEU A 1 103 ? -12.954 29.869 -18.459 1.00 29.62 119 LEU A O 1
ATOM 740 N N . SER A 1 104 ? -13.324 28.221 -16.985 1.00 25.59 120 SER A N 1
ATOM 741 C CA . SER A 1 104 ? -12.549 28.877 -15.948 1.00 20.66 120 SER A CA 1
ATOM 742 C C . SER A 1 104 ? -11.574 27.802 -15.471 1.00 25.20 120 SER A C 1
ATOM 743 O O . SER A 1 104 ? -11.885 26.601 -15.491 1.00 19.18 120 SER A O 1
ATOM 746 N N . ILE A 1 105 ? -10.382 28.229 -15.081 1.00 24.40 121 ILE A N 1
ATOM 747 C CA . ILE A 1 105 ? -9.370 27.303 -14.602 1.00 29.23 121 ILE A CA 1
ATOM 748 C C . ILE A 1 105 ? -8.862 27.787 -13.260 1.00 26.23 121 ILE A C 1
ATOM 749 O O . ILE A 1 105 ? -8.587 28.969 -13.096 1.00 34.62 121 ILE A O 1
ATOM 754 N N . SER A 1 106 ? -8.764 26.875 -12.300 1.00 23.84 122 SER A N 1
ATOM 755 C CA . SER A 1 106 ? -8.285 27.210 -10.969 1.00 20.13 122 SER A CA 1
ATOM 756 C C . SER A 1 106 ? -7.072 26.363 -10.655 1.00 19.36 122 SER A C 1
ATOM 757 O O . SER A 1 106 ? -7.051 25.158 -10.919 1.00 31.28 122 SER A O 1
ATOM 760 N N . TYR A 1 107 ? -6.065 27.004 -10.080 1.00 28.37 123 TYR A N 1
ATOM 761 C CA . TYR A 1 107 ? -4.820 26.346 -9.713 1.00 28.71 123 TYR A CA 1
ATOM 762 C C . TYR A 1 107 ? -4.842 25.965 -8.236 1.00 28.72 123 TYR A C 1
ATOM 763 O O . TYR A 1 107 ? -5.201 26.773 -7.388 1.00 28.04 123 TYR A O 1
ATOM 772 N N . ILE A 1 108 ? -4.490 24.714 -7.947 1.00 28.50 124 ILE A N 1
ATOM 773 C CA . ILE A 1 108 ? -4.443 24.204 -6.579 1.00 31.81 124 ILE A CA 1
ATOM 774 C C . ILE A 1 108 ? -2.992 23.818 -6.301 1.00 30.83 124 ILE A C 1
ATOM 775 O O . ILE A 1 108 ? -2.472 22.872 -6.887 1.00 28.28 124 ILE A O 1
ATOM 780 N N . PRO A 1 109 ? -2.320 24.547 -5.400 1.00 35.73 125 PRO A N 1
ATOM 781 C CA . PRO A 1 109 ? -0.919 24.279 -5.047 1.00 37.33 125 PRO A CA 1
ATOM 782 C C . PRO A 1 109 ? -0.752 22.998 -4.221 1.00 33.92 125 PRO A C 1
ATOM 783 O O . PRO A 1 109 ? -1.692 22.545 -3.578 1.00 39.56 125 PRO A O 1
ATOM 787 N N . GLY A 1 110 ? 0.448 22.427 -4.255 1.00 35.36 126 GLY A N 1
ATOM 788 C CA . GLY A 1 110 ? 0.740 21.208 -3.523 1.00 25.89 126 GLY A CA 1
ATOM 789 C C . GLY A 1 110 ? 1.928 20.501 -4.152 1.00 37.00 126 GLY A C 1
ATOM 790 O O . GLY A 1 110 ? 2.275 20.778 -5.305 1.00 23.11 126 GLY A O 1
ATOM 791 N N . HIS A 1 111 ? 2.572 19.604 -3.405 1.00 38.89 127 HIS A N 1
ATOM 792 C CA . HIS A 1 111 ? 3.719 18.864 -3.939 1.00 39.49 127 HIS A CA 1
ATOM 793 C C . HIS A 1 111 ? 3.281 18.207 -5.256 1.00 45.69 127 HIS A C 1
ATOM 794 O O . HIS A 1 111 ? 4.087 17.967 -6.163 1.00 45.69 127 HIS A O 1
ATOM 801 N N . GLU A 1 112 ? 1.982 17.943 -5.347 1.00 41.79 128 GLU A N 1
ATOM 802 C CA . GLU A 1 112 ? 1.377 17.379 -6.540 1.00 43.79 128 GLU A CA 1
ATOM 803 C C . GLU A 1 112 ? 0.238 18.334 -6.899 1.00 36.88 128 GLU A C 1
ATOM 804 O O . GLU A 1 112 ? -0.929 18.117 -6.544 1.00 38.30 128 GLU A O 1
ATOM 810 N N . PRO A 1 113 ? 0.583 19.426 -7.596 1.00 30.61 129 PRO A N 1
ATOM 811 C CA . PRO A 1 113 ? -0.324 20.480 -8.043 1.00 30.92 129 PRO A CA 1
ATOM 812 C C . PRO A 1 113 ? -1.462 19.974 -8.912 1.00 35.00 129 PRO A C 1
ATOM 813 O O . PRO A 1 113 ? -1.268 19.126 -9.780 1.00 36.71 129 PRO A O 1
ATOM 825 N N . PHE A 1 115 ? -5.273 21.076 -11.088 1.00 21.79 131 PHE A N 1
ATOM 826 C CA . PHE A 1 115 ? -5.971 22.152 -11.771 1.00 20.97 131 PHE A CA 1
ATOM 827 C C . PHE A 1 115 ? -7.419 21.721 -11.959 1.00 27.29 131 PHE A C 1
ATOM 828 O O . PHE A 1 115 ? -7.695 20.582 -12.350 1.00 18.69 131 PHE A O 1
ATOM 836 N N . VAL A 1 116 ? -8.349 22.618 -11.654 1.00 24.77 132 VAL A N 1
ATOM 837 C CA . VAL A 1 116 ? -9.760 22.295 -11.811 1.00 27.15 132 VAL A CA 1
ATOM 838 C C . VAL A 1 116 ? -10.420 23.217 -12.825 1.00 30.13 132 VAL A C 1
ATOM 839 O O . VAL A 1 116 ? -10.313 24.444 -12.731 1.00 22.04 132 VAL A O 1
ATOM 851 N N . VAL A 1 118 ? -13.926 24.453 -14.891 1.00 21.63 134 VAL A N 1
ATOM 852 C CA . VAL A 1 118 ? -15.375 24.510 -14.841 1.00 24.00 134 VAL A CA 1
ATOM 853 C C . VAL A 1 118 ? -15.809 25.049 -16.202 1.00 32.81 134 VAL A C 1
ATOM 854 O O . VAL A 1 118 ? -15.298 26.073 -16.689 1.00 24.73 134 VAL A O 1
ATOM 866 N N . HIS A 1 120 ? -19.082 26.211 -18.467 1.00 33.06 136 HIS A N 1
ATOM 867 C C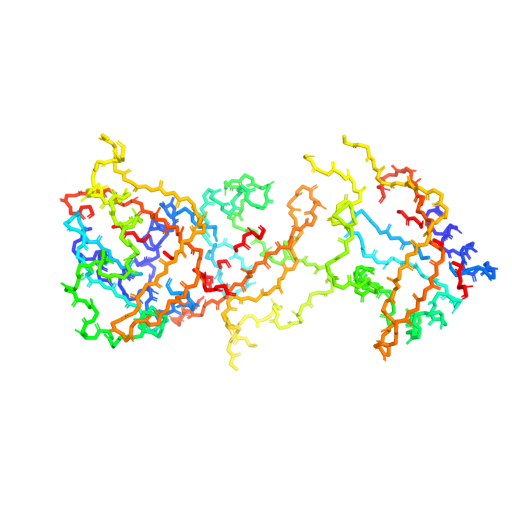A . HIS A 1 120 ? -20.475 26.642 -18.495 1.00 37.42 136 HIS A CA 1
ATOM 868 C C . HIS A 1 120 ? -20.888 26.671 -19.964 1.00 38.46 136 HIS A C 1
ATOM 869 O O . HIS A 1 120 ? -20.274 27.368 -20.765 1.00 39.45 136 HIS A O 1
ATOM 876 N N . ASP A 1 121 ? -21.914 25.910 -20.322 1.00 41.06 137 ASP A N 1
ATOM 877 C CA . ASP A 1 121 ? -22.378 25.879 -21.704 1.00 52.88 137 ASP A CA 1
ATOM 878 C C . ASP A 1 121 ? -23.428 26.958 -21.945 1.00 59.50 137 ASP A C 1
ATOM 879 O O . ASP A 1 121 ? -24.533 26.896 -21.399 1.00 52.36 137 ASP A O 1
ATOM 884 N N . LEU A 1 122 ? -23.073 27.945 -22.766 1.00 65.11 138 LEU A N 1
ATOM 885 C CA . LEU A 1 122 ? -23.977 29.049 -23.083 1.00 74.97 138 LEU A CA 1
ATOM 886 C C . LEU A 1 122 ? -25.179 28.593 -23.914 1.00 77.89 138 LEU A C 1
ATOM 887 O O . LEU A 1 122 ? -26.313 28.704 -23.398 1.00 77.84 138 LEU A O 1
ATOM 900 N N . GLU B 1 2 ? -17.878 13.898 6.432 1.00 93.88 18 GLU B N 1
ATOM 901 C CA . GLU B 1 2 ? -18.340 14.443 7.710 1.00 85.73 18 GLU B CA 1
ATOM 902 C C . GLU B 1 2 ? -17.682 15.804 7.990 1.00 81.81 18 GLU B C 1
ATOM 903 O O . GLU B 1 2 ? -17.280 16.511 7.064 1.00 80.77 18 GLU B O 1
ATOM 909 N N . HIS B 1 3 ? -17.578 16.162 9.268 1.00 79.51 19 HIS B N 1
ATOM 910 C CA . HIS B 1 3 ? -16.983 17.434 9.700 1.00 78.47 19 HIS B CA 1
ATOM 911 C C . HIS B 1 3 ? -15.550 17.640 9.214 1.00 71.30 19 HIS B C 1
ATOM 912 O O . HIS B 1 3 ? -15.093 18.772 9.040 1.00 66.06 19 HIS B O 1
ATOM 919 N N . SER B 1 4 ? -14.845 16.538 8.998 1.00 66.43 20 SER B N 1
ATOM 920 C CA . SER B 1 4 ? -13.469 16.592 8.527 1.00 54.03 20 SER B CA 1
ATOM 921 C C . SER B 1 4 ? -13.459 16.893 7.024 1.00 48.53 20 SER B C 1
ATOM 922 O O . SER B 1 4 ? -12.621 17.650 6.538 1.00 41.95 20 SER B O 1
ATOM 925 N N . SER B 1 5 ? -14.405 16.293 6.302 1.00 43.03 21 SER B N 1
ATOM 926 C CA . SER B 1 5 ? -14.535 16.474 4.857 1.00 40.25 21 SER B CA 1
ATOM 927 C C . SER B 1 5 ? -14.965 17.900 4.542 1.00 44.27 21 SER B C 1
ATOM 928 O O . SER B 1 5 ? -14.595 18.473 3.509 1.00 34.51 21 SER B O 1
ATOM 931 N N . LEU B 1 6 ? -15.762 18.450 5.448 1.00 33.91 22 LEU B N 1
ATOM 932 C CA . LEU B 1 6 ? -16.267 19.799 5.326 1.00 38.00 22 LEU B CA 1
ATOM 933 C C . LEU B 1 6 ? -15.090 20.754 5.220 1.00 39.13 22 LEU B C 1
ATOM 934 O O . LEU B 1 6 ? -15.044 21.595 4.323 1.00 41.67 22 LEU B O 1
ATOM 939 N N . GLU B 1 7 ? -14.139 20.626 6.139 1.00 35.25 23 GLU B N 1
ATOM 940 C CA . GLU B 1 7 ? -12.971 21.494 6.117 1.00 41.29 23 GLU B CA 1
ATOM 941 C C . GLU B 1 7 ? -12.247 21.357 4.799 1.00 32.54 23 GLU B C 1
ATOM 942 O O . GLU B 1 7 ? -11.817 22.346 4.215 1.00 38.34 23 GLU B O 1
ATOM 948 N N . THR B 1 8 ? -12.107 20.125 4.330 1.00 31.23 24 THR B N 1
ATOM 949 C CA . THR B 1 8 ? -11.412 19.903 3.076 1.00 35.42 24 THR B CA 1
ATOM 950 C C . THR B 1 8 ? -12.103 20.668 1.949 1.00 34.98 24 THR B C 1
ATOM 951 O O . THR B 1 8 ? -11.454 21.392 1.193 1.00 31.78 24 THR B O 1
ATOM 955 N N . ILE B 1 9 ? -13.423 20.518 1.860 1.00 33.39 25 ILE B N 1
ATOM 956 C CA . ILE B 1 9 ? -14.212 21.184 0.832 1.00 34.59 25 ILE B CA 1
ATOM 957 C C . ILE B 1 9 ? -14.163 22.700 0.969 1.00 37.32 25 ILE B C 1
ATOM 958 O O . ILE B 1 9 ? -14.011 23.422 -0.023 1.00 36.20 25 ILE B O 1
ATOM 963 N N . GLU B 1 10 ? -14.304 23.185 2.196 1.00 37.29 26 GLU B N 1
ATOM 964 C CA . GLU B 1 10 ? -14.271 24.620 2.432 1.00 38.63 26 GLU B CA 1
ATOM 965 C C . GLU B 1 10 ? -12.952 25.190 1.928 1.00 37.17 26 GLU B C 1
ATOM 966 O O . GLU B 1 10 ? -12.939 26.216 1.251 1.00 43.00 26 GLU B O 1
ATOM 972 N N . LEU B 1 11 ? -11.843 24.524 2.235 1.00 28.66 27 LEU B N 1
ATOM 973 C CA . LEU B 1 11 ? -10.541 25.000 1.769 1.00 32.06 27 LEU B CA 1
ATOM 974 C C . LEU B 1 11 ? -10.444 24.958 0.246 1.00 31.42 27 LEU B C 1
ATOM 975 O O . LEU B 1 11 ? -9.943 25.899 -0.379 1.00 30.14 27 LEU B O 1
ATOM 980 N N . PHE B 1 12 ? -10.929 23.859 -0.330 1.00 23.31 28 PHE B N 1
ATOM 981 C CA . PHE B 1 12 ? -10.936 23.629 -1.774 1.00 26.57 28 PHE B CA 1
ATOM 982 C C . PHE B 1 12 ? -11.627 24.772 -2.518 1.00 34.22 28 PHE B C 1
ATOM 983 O O . PHE B 1 12 ? -11.100 25.317 -3.496 1.00 30.92 28 PHE B O 1
ATOM 991 N N . ILE B 1 13 ? -12.813 25.132 -2.043 1.00 29.90 29 ILE B N 1
ATOM 992 C CA . ILE B 1 13 ? -13.588 26.201 -2.656 1.00 36.57 29 ILE B CA 1
ATOM 993 C C . ILE B 1 13 ? -12.835 27.529 -2.674 1.00 36.55 29 ILE B C 1
ATOM 994 O O . ILE B 1 13 ? -13.001 28.328 -3.597 1.00 28.05 29 ILE B O 1
ATOM 999 N N . GLN B 1 14 ? -12.008 27.752 -1.657 1.00 30.62 30 GLN B N 1
ATOM 1000 C CA . GLN B 1 14 ? -11.219 28.978 -1.551 1.00 39.17 30 GLN B CA 1
ATOM 1001 C C . GLN B 1 14 ? -10.324 29.198 -2.773 1.00 35.94 30 GLN B C 1
ATOM 1002 O O . GLN B 1 14 ? -10.104 30.339 -3.184 1.00 29.19 30 GLN B O 1
ATOM 1008 N N . HIS B 1 15 ? -9.808 28.112 -3.351 1.00 29.62 31 HIS B N 1
ATOM 1009 C CA . HIS B 1 15 ? -8.945 28.221 -4.524 1.00 30.67 31 HIS B CA 1
ATOM 1010 C C . HIS B 1 15 ? -9.706 28.417 -5.832 1.00 29.75 31 HIS B C 1
ATOM 1011 O O . HIS B 1 15 ? -9.133 28.897 -6.803 1.00 36.93 31 HIS B O 1
ATOM 1018 N N . LEU B 1 16 ? -10.982 28.047 -5.877 1.00 33.80 32 LEU B N 1
ATOM 1019 C CA . LEU B 1 16 ? -11.743 28.159 -7.128 1.00 33.49 32 LEU B CA 1
ATOM 1020 C C . LEU B 1 16 ? -12.076 29.568 -7.624 1.00 35.00 32 LEU B C 1
ATOM 1021 O O . LEU B 1 16 ? -12.585 30.402 -6.879 1.00 28.96 32 LEU B O 1
ATOM 1026 N N . THR B 1 17 ? -11.793 29.822 -8.898 1.00 32.28 33 THR B N 1
ATOM 1027 C CA . THR B 1 17 ? -12.077 31.124 -9.480 1.00 29.40 33 THR B CA 1
ATOM 1028 C C . THR B 1 17 ? -13.550 31.223 -9.878 1.00 29.92 33 THR B C 1
ATOM 1029 O O . THR B 1 17 ? -13.918 31.961 -10.787 1.00 32.37 33 THR B O 1
ATOM 1033 N N . GLU B 1 18 ? -14.391 30.464 -9.190 1.00 36.55 34 GLU B N 1
ATOM 1034 C CA . GLU B 1 18 ? -15.825 30.474 -9.444 1.00 32.29 34 GLU B CA 1
ATOM 1035 C C . GLU B 1 18 ? -16.495 30.981 -8.188 1.00 30.02 34 GLU B C 1
ATOM 1036 O O . GLU B 1 18 ? -16.072 30.655 -7.081 1.00 30.32 34 GLU B O 1
ATOM 1042 N N . ALA B 1 19 ? -17.536 31.783 -8.352 1.00 22.77 35 ALA B N 1
ATOM 1043 C CA . ALA B 1 19 ? -18.244 32.292 -7.196 1.00 23.52 35 ALA B CA 1
ATOM 1044 C C . ALA B 1 19 ? -19.127 31.174 -6.679 1.00 31.15 35 ALA B C 1
ATOM 1045 O O . ALA B 1 19 ? -19.940 30.613 -7.424 1.00 26.25 35 ALA B O 1
ATOM 1055 N N . ILE B 1 21 ? -21.001 29.363 -2.813 1.00 29.19 37 ILE B N 1
ATOM 1056 C CA . ILE B 1 21 ? -21.245 29.362 -1.389 1.00 30.17 37 ILE B CA 1
ATOM 1057 C C . ILE B 1 21 ? -21.716 27.991 -0.963 1.00 30.13 37 ILE B C 1
ATOM 1058 O O . ILE B 1 21 ? -22.261 27.232 -1.765 1.00 30.44 37 ILE B O 1
ATOM 1063 N N . LEU B 1 22 ? -21.474 27.676 0.303 1.00 30.41 38 LEU B N 1
ATOM 1064 C CA . LEU B 1 22 ? -21.880 26.406 0.888 1.00 35.27 38 LEU B CA 1
ATOM 1065 C C . LEU B 1 22 ? -23.023 26.750 1.828 1.00 29.30 38 LEU B C 1
ATOM 1066 O O . LEU B 1 22 ? -22.866 27.606 2.694 1.00 33.98 38 LEU B O 1
ATOM 1071 N N . VAL B 1 23 ? -24.164 26.087 1.668 1.00 20.21 39 VAL B N 1
ATOM 1072 C CA . VAL B 1 23 ? -25.318 26.378 2.509 1.00 27.78 39 VAL B CA 1
ATOM 1073 C C . VAL B 1 23 ? -25.881 25.147 3.226 1.00 31.44 39 VAL B C 1
ATOM 1074 O O . VAL B 1 23 ? -25.966 24.069 2.637 1.00 32.74 39 VAL B O 1
ATOM 1078 N N . ASN B 1 24 ? -26.266 25.292 4.494 1.00 30.33 40 ASN B N 1
ATOM 1079 C CA . ASN B 1 24 ? -26.820 24.147 5.208 1.00 28.00 40 ASN B CA 1
ATOM 1080 C C . ASN B 1 24 ? -28.290 23.971 4.894 1.00 32.86 40 ASN B C 1
ATOM 1081 O O . ASN B 1 24 ? -28.893 24.792 4.191 1.00 29.51 40 ASN B O 1
ATOM 1086 N N . ALA B 1 25 ? -28.859 22.891 5.418 1.00 32.69 41 ALA B N 1
ATOM 1087 C CA . ALA B 1 25 ? -30.261 22.565 5.199 1.00 38.18 41 ALA B CA 1
ATOM 1088 C C . ALA B 1 25 ? -31.205 23.712 5.544 1.00 36.47 41 ALA B C 1
ATOM 1089 O O . ALA B 1 25 ? -32.216 23.907 4.875 1.00 38.45 41 ALA B O 1
ATOM 1091 N N . ASN B 1 26 ? -30.876 24.475 6.581 1.00 41.00 42 ASN B N 1
ATOM 1092 C CA . ASN B 1 26 ? -31.719 25.601 6.989 1.00 48.03 42 ASN B CA 1
ATOM 1093 C C . ASN B 1 26 ? -31.584 26.818 6.081 1.00 39.31 42 ASN B C 1
ATOM 1094 O O . ASN B 1 26 ? -32.244 27.830 6.304 1.00 36.79 42 ASN B O 1
ATOM 1099 N N . GLY B 1 27 ? -30.714 26.724 5.077 1.00 34.10 43 GLY B N 1
ATOM 1100 C CA . GLY B 1 27 ? -30.531 27.826 4.147 1.00 24.48 43 GLY B CA 1
ATOM 1101 C C . GLY B 1 27 ? -29.531 28.893 4.552 1.00 29.15 43 GLY B C 1
ATOM 1102 O O . GLY B 1 27 ? -29.477 29.961 3.945 1.00 25.83 43 GLY B O 1
ATOM 1103 N N . PHE B 1 28 ? -28.727 28.618 5.572 1.00 28.67 44 PHE B N 1
ATOM 1104 C CA . PHE B 1 28 ? -27.738 29.590 6.015 1.00 28.99 44 PHE B CA 1
ATOM 1105 C C . PHE B 1 28 ? -26.350 29.287 5.479 1.00 21.29 44 PHE B C 1
ATOM 1106 O O . PHE B 1 28 ? -25.928 28.133 5.422 1.00 29.14 44 PHE B O 1
ATOM 1114 N N . ILE B 1 29 ? -25.653 30.334 5.062 1.00 24.68 45 ILE B N 1
ATOM 1115 C CA . ILE B 1 29 ? -24.324 30.178 4.500 1.00 27.91 45 ILE B CA 1
ATOM 1116 C C . ILE B 1 29 ? -23.310 29.691 5.516 1.00 32.42 45 ILE B C 1
ATOM 1117 O O . ILE B 1 29 ? -23.105 30.320 6.555 1.00 28.19 45 ILE B O 1
ATOM 1122 N N . ARG B 1 30 ? -22.671 28.567 5.208 1.00 31.46 46 ARG B N 1
ATOM 1123 C CA . ARG B 1 30 ? -21.669 28.013 6.105 1.00 38.08 46 ARG B CA 1
ATOM 1124 C C . ARG B 1 30 ? -20.263 28.362 5.657 1.00 30.26 46 ARG B C 1
ATOM 1125 O O . ARG B 1 30 ? -19.373 28.534 6.482 1.00 31.84 46 ARG B O 1
ATOM 1133 N N . SER B 1 31 ? -20.067 28.471 4.350 1.00 34.15 47 SER B N 1
ATOM 1134 C CA . SER B 1 31 ? -18.750 28.765 3.801 1.00 29.77 47 SER B CA 1
ATOM 1135 C C . SER B 1 31 ? -18.871 29.488 2.464 1.00 28.38 47 SER B C 1
ATOM 1136 O O . SER B 1 31 ? -19.892 29.390 1.793 1.00 30.72 47 SER B O 1
ATOM 1139 N N . CYS B 1 32 ? -17.827 30.202 2.067 1.00 30.38 48 CYS B N 1
ATOM 1140 C CA . CYS B 1 32 ? -17.864 30.922 0.802 1.00 30.96 48 CYS B CA 1
ATOM 1141 C C . CYS B 1 32 ? -16.456 31.284 0.343 1.00 33.33 48 CYS B C 1
ATOM 1142 O O . CYS B 1 32 ? -15.490 31.020 1.051 1.00 36.25 48 CYS B O 1
ATOM 1145 N N . ASN B 1 33 ? -16.338 31.876 -0.845 1.00 30.91 49 ASN B N 1
ATOM 1146 C CA . ASN B 1 33 ? -15.028 32.275 -1.342 1.00 23.84 49 ASN B CA 1
ATOM 1147 C C . ASN B 1 33 ? -14.995 33.749 -1.709 1.00 28.39 49 ASN B C 1
ATOM 1148 O O . ASN B 1 33 ? -16.028 34.433 -1.674 1.00 30.60 49 ASN B O 1
ATOM 1153 N N . GLN B 1 34 ? -13.811 34.251 -2.048 1.00 30.49 50 GLN B N 1
ATOM 1154 C CA . GLN B 1 34 ? -13.674 35.665 -2.376 1.00 32.41 50 GLN B CA 1
ATOM 1155 C C . GLN B 1 34 ? -14.543 36.078 -3.558 1.00 35.53 50 GLN B C 1
ATOM 1156 O O . GLN B 1 34 ? -15.042 37.205 -3.597 1.00 31.00 50 GLN B O 1
ATOM 1162 N N . ARG B 1 35 ? -14.726 35.169 -4.515 1.00 24.38 51 ARG B N 1
ATOM 1163 C CA . ARG B 1 35 ? -15.561 35.457 -5.675 1.00 34.79 51 ARG B CA 1
ATOM 1164 C C . ARG B 1 35 ? -17.020 35.692 -5.255 1.00 33.74 51 ARG B C 1
ATOM 1165 O O . ARG B 1 35 ? -17.666 36.619 -5.739 1.00 28.80 51 ARG B O 1
ATOM 1173 N N . SER B 1 36 ? -17.541 34.863 -4.356 1.00 28.19 52 SER B N 1
ATOM 1174 C CA . SER B 1 36 ? -18.917 35.044 -3.920 1.00 28.17 52 SER B CA 1
ATOM 1175 C C . SER B 1 36 ? -19.037 36.330 -3.110 1.00 25.66 52 SER B C 1
ATOM 1176 O O . SER B 1 36 ? -20.060 37.012 -3.174 1.00 28.32 52 SER B O 1
ATOM 1179 N N . ALA B 1 37 ? -17.993 36.671 -2.357 1.00 26.52 53 ALA B N 1
ATOM 1180 C CA . ALA B 1 37 ? -18.015 37.901 -1.573 1.00 27.36 53 ALA B CA 1
ATOM 1181 C C . ALA B 1 37 ? -18.113 39.096 -2.520 1.00 32.26 53 ALA B C 1
ATOM 1182 O O . ALA B 1 37 ? -18.875 40.028 -2.271 1.00 39.29 53 ALA B O 1
ATOM 1184 N N . GLU B 1 38 ? -17.355 39.073 -3.612 1.00 28.30 54 GLU B N 1
ATOM 1185 C CA . GLU B 1 38 ? -17.425 40.177 -4.562 1.00 37.05 54 GLU B CA 1
ATOM 1186 C C . GLU B 1 38 ? -18.764 40.162 -5.293 1.00 35.59 54 GLU B C 1
ATOM 1187 O O . GLU B 1 38 ? -19.399 41.205 -5.448 1.00 37.99 54 GLU B O 1
ATOM 1193 N N . LEU B 1 39 ? -19.205 38.990 -5.737 1.00 26.11 55 LEU B N 1
ATOM 1194 C CA . LEU B 1 39 ? -20.474 38.915 -6.446 1.00 31.95 55 LEU B CA 1
ATOM 1195 C C . LEU B 1 39 ? -21.628 39.400 -5.574 1.00 30.14 55 LEU B C 1
ATOM 1196 O O . LEU B 1 39 ? -22.406 40.256 -5.987 1.00 36.61 55 LEU B O 1
ATOM 1201 N N . LEU B 1 40 ? -21.727 38.858 -4.365 1.00 33.60 56 LEU B N 1
ATOM 1202 C CA . LEU B 1 40 ? -22.786 39.238 -3.436 1.00 34.08 56 LEU B CA 1
ATOM 1203 C C . LEU B 1 40 ? -22.510 40.577 -2.746 1.00 40.73 56 LEU B C 1
ATOM 1204 O O . LEU B 1 40 ? -23.303 41.033 -1.917 1.00 45.02 56 LEU B O 1
ATOM 1209 N N . ASP B 1 41 ? -21.381 41.199 -3.077 1.00 36.03 57 ASP B N 1
ATOM 1210 C CA . ASP B 1 41 ? -21.029 42.493 -2.503 1.00 36.74 57 ASP B CA 1
ATOM 1211 C C . ASP B 1 41 ? -21.059 42.476 -0.974 1.00 39.57 57 ASP B C 1
ATOM 1212 O O . ASP B 1 41 ? -21.716 43.309 -0.349 1.00 34.09 57 ASP B O 1
ATOM 1217 N N . CYS B 1 42 ? -20.347 41.527 -0.376 1.00 37.61 58 CYS B N 1
ATOM 1218 C CA . CYS B 1 42 ? -20.305 41.407 1.071 1.00 34.50 58 CYS B CA 1
ATOM 1219 C C . CYS B 1 42 ? -19.086 40.589 1.455 1.00 32.99 58 CYS B C 1
ATOM 1220 O O . CYS B 1 42 ? -18.808 39.566 0.842 1.00 37.34 58 CYS B O 1
ATOM 1223 N N . PRO B 1 43 ? -18.333 41.041 2.469 1.00 37.86 59 PRO B N 1
ATOM 1224 C CA . PRO B 1 43 ? -17.131 40.353 2.949 1.00 35.58 59 PRO B CA 1
ATOM 1225 C C . PRO B 1 43 ? -17.462 38.961 3.465 1.00 38.02 59 PRO B C 1
ATOM 1226 O O . PRO B 1 43 ? -18.546 38.735 4.006 1.00 41.22 59 PRO B O 1
ATOM 1230 N N . GLN B 1 44 ? -16.523 38.034 3.299 1.00 42.37 60 GLN B N 1
ATOM 1231 C CA . GLN B 1 44 ? -16.722 36.657 3.730 1.00 35.64 60 GLN B CA 1
ATOM 1232 C C . GLN B 1 44 ? -17.111 36.508 5.188 1.00 39.20 60 GLN B C 1
ATOM 1233 O O . GLN B 1 44 ? -17.944 35.673 5.526 1.00 47.99 60 GLN B O 1
ATOM 1239 N N . VAL B 1 45 ? -16.513 37.315 6.055 1.00 44.07 61 VAL B N 1
ATOM 1240 C CA . VAL B 1 45 ? -16.813 37.231 7.480 1.00 41.85 61 VAL B CA 1
ATOM 1241 C C . VAL B 1 45 ? -18.284 37.521 7.788 1.00 42.55 61 VAL B C 1
ATOM 1242 O O . VAL B 1 45 ? -18.859 36.943 8.718 1.00 39.97 61 VAL B O 1
ATOM 1246 N N . SER B 1 46 ? -18.881 38.410 6.997 1.00 37.13 62 SER B N 1
ATOM 1247 C CA . SER B 1 46 ? -20.279 38.812 7.172 1.00 37.94 62 SER B CA 1
ATOM 1248 C C . SER B 1 46 ? -21.230 38.013 6.310 1.00 41.35 62 SER B C 1
ATOM 1249 O O . SER B 1 46 ? -22.445 38.064 6.497 1.00 44.36 62 SER B O 1
ATOM 1252 N N . LEU B 1 47 ? -20.674 37.302 5.341 1.00 44.04 63 LEU B N 1
ATOM 1253 C CA . LEU B 1 47 ? -21.496 36.517 4.446 1.00 40.33 63 LEU B CA 1
ATOM 1254 C C . LEU B 1 47 ? -21.907 35.219 5.117 1.00 38.99 63 LEU B C 1
ATOM 1255 O O . LEU B 1 47 ? -23.066 34.804 5.029 1.00 41.46 63 LEU B O 1
ATOM 1260 N N . LYS B 1 48 ? -20.962 34.581 5.796 1.00 29.35 64 LYS B N 1
ATOM 1261 C CA . LYS B 1 48 ? -21.266 33.335 6.483 1.00 35.14 64 LYS B CA 1
ATOM 1262 C C . LYS B 1 48 ? -22.246 33.640 7.608 1.00 34.48 64 LYS B C 1
ATOM 1263 O O . LYS B 1 48 ? -22.127 34.660 8.288 1.00 35.41 64 LYS B O 1
ATOM 1269 N N . GLY B 1 49 ? -23.220 32.755 7.792 1.00 37.77 65 GLY B N 1
ATOM 1270 C CA . GLY B 1 49 ? -24.206 32.950 8.836 1.00 28.12 65 GLY B CA 1
ATOM 1271 C C . GLY B 1 49 ? -25.471 33.571 8.284 1.00 31.32 65 GLY B C 1
ATOM 1272 O O . GLY B 1 49 ? -26.535 33.485 8.893 1.00 37.82 65 GLY B O 1
ATOM 1273 N N . GLN B 1 50 ? -25.366 34.193 7.120 1.00 26.90 66 GLN B N 1
ATOM 1274 C CA . GLN B 1 50 ? -26.528 34.829 6.513 1.00 32.59 66 GLN B CA 1
ATOM 1275 C C . GLN B 1 50 ? -27.451 33.836 5.800 1.00 30.53 66 GLN B C 1
ATOM 1276 O O . GLN B 1 50 ? -27.008 32.796 5.329 1.00 34.75 66 GLN B O 1
ATOM 1282 N N . ASP B 1 51 ? -28.740 34.154 5.751 1.00 29.80 67 ASP B N 1
ATOM 1283 C CA . ASP B 1 51 ? -29.714 33.321 5.057 1.00 27.54 67 ASP B CA 1
ATOM 1284 C C . ASP B 1 51 ? -29.448 33.671 3.594 1.00 32.28 67 ASP B C 1
ATOM 1285 O O . ASP B 1 51 ? -29.493 34.854 3.227 1.00 27.01 67 ASP B O 1
ATOM 1290 N N . TRP B 1 52 ? -29.156 32.670 2.758 1.00 24.41 68 TRP B N 1
ATOM 1291 C CA . TRP B 1 52 ? -28.846 32.959 1.352 1.00 25.79 68 TRP B CA 1
ATOM 1292 C C . TRP B 1 52 ? -30.042 33.580 0.658 1.00 20.65 68 TRP B C 1
ATOM 1293 O O . TRP B 1 52 ? -29.901 34.295 -0.331 1.00 20.23 68 TRP B O 1
ATOM 1304 N N . ARG B 1 53 ? -31.223 33.314 1.197 1.00 28.14 69 ARG B N 1
ATOM 1305 C CA . ARG B 1 53 ? -32.442 33.870 0.631 1.00 27.64 69 ARG B CA 1
ATOM 1306 C C . ARG B 1 53 ? -32.373 35.408 0.639 1.00 31.97 69 ARG B C 1
ATOM 1307 O O . ARG B 1 53 ? -33.105 36.065 -0.092 1.00 25.61 69 ARG B O 1
ATOM 1315 N N . ASN B 1 54 ? -31.489 35.982 1.455 1.00 27.14 70 ASN B N 1
ATOM 1316 C CA . ASN B 1 54 ? -31.373 37.434 1.509 1.00 29.17 70 ASN B CA 1
ATOM 1317 C C . ASN B 1 54 ? -30.944 38.040 0.183 1.00 35.50 70 ASN B C 1
ATOM 1318 O O . ASN B 1 54 ? -31.229 39.209 -0.103 1.00 35.90 70 ASN B O 1
ATOM 1323 N N . PHE B 1 55 ? -30.263 37.250 -0.636 1.00 27.88 71 PHE B N 1
ATOM 1324 C CA . PHE B 1 55 ? -29.781 37.755 -1.912 1.00 24.38 71 PHE B CA 1
ATOM 1325 C C . PHE B 1 55 ? -30.698 37.471 -3.096 1.00 22.26 71 PHE B C 1
ATOM 1326 O O . PHE B 1 55 ? -30.385 37.826 -4.223 1.00 39.64 71 PHE B O 1
ATOM 1334 N N . LEU B 1 56 ? -31.846 36.860 -2.841 1.00 25.84 72 LEU B N 1
ATOM 1335 C CA . LEU B 1 56 ? -32.765 36.547 -3.920 1.00 24.94 72 LEU B CA 1
ATOM 1336 C C . LEU B 1 56 ? -33.902 37.551 -4.044 1.00 31.18 72 LEU B C 1
ATOM 1337 O O . LEU B 1 56 ? -34.239 38.248 -3.091 1.00 32.66 72 LEU B O 1
ATOM 1342 N N . THR B 1 57 ? -34.491 37.621 -5.231 1.00 30.75 73 THR B N 1
ATOM 1343 C CA . THR B 1 57 ? -35.612 38.516 -5.462 1.00 41.27 73 THR B CA 1
ATOM 1344 C C . THR B 1 57 ? -36.802 37.897 -4.728 1.00 36.69 73 THR B C 1
ATOM 1345 O O . THR B 1 57 ? -36.778 36.709 -4.426 1.00 41.61 73 THR B O 1
ATOM 1349 N N . GLU B 1 58 ? -37.841 38.675 -4.448 1.00 34.21 74 GLU B N 1
ATOM 1350 C CA . GLU B 1 58 ? -38.987 38.126 -3.729 1.00 42.93 74 GLU B CA 1
ATOM 1351 C C . GLU B 1 58 ? -39.603 36.905 -4.413 1.00 41.24 74 GLU B C 1
ATOM 1352 O O . GLU B 1 58 ? -40.006 35.959 -3.742 1.00 47.58 74 GLU B O 1
ATOM 1358 N N . HIS B 1 59 ? -39.666 36.920 -5.740 1.00 47.30 75 HIS B N 1
ATOM 1359 C CA . HIS B 1 59 ? -40.219 35.795 -6.487 1.00 51.28 75 HIS B CA 1
ATOM 1360 C C . HIS B 1 59 ? -39.386 34.532 -6.302 1.00 50.83 75 HIS B C 1
ATOM 1361 O O . HIS B 1 59 ? -39.897 33.494 -5.882 1.00 56.39 75 HIS B O 1
ATOM 1368 N N . HIS B 1 60 ? -38.100 34.623 -6.615 1.00 45.49 76 HIS B N 1
ATOM 1369 C CA . HIS B 1 60 ? -37.209 33.476 -6.492 1.00 50.78 76 HIS B CA 1
ATOM 1370 C C . HIS B 1 60 ? -37.090 33.014 -5.045 1.00 50.11 76 HIS B C 1
ATOM 1371 O O . HIS B 1 60 ? -36.709 31.876 -4.790 1.00 56.42 76 HIS B O 1
ATOM 1378 N N . GLN B 1 61 ? -37.412 33.891 -4.100 1.00 47.96 77 GLN B N 1
ATOM 1379 C CA . GLN B 1 61 ? -37.349 33.525 -2.689 1.00 46.05 77 GLN B CA 1
ATOM 1380 C C . GLN B 1 61 ? -38.320 32.399 -2.389 1.00 49.89 77 GLN B C 1
ATOM 1381 O O . GLN B 1 61 ? -37.948 31.392 -1.792 1.00 57.87 77 GLN B O 1
ATOM 1387 N N . ALA B 1 62 ? -39.572 32.580 -2.794 1.00 50.83 78 ALA B N 1
ATOM 1388 C CA . ALA B 1 62 ? -40.594 31.567 -2.556 1.00 54.15 78 ALA B CA 1
ATOM 1389 C C . ALA B 1 62 ? -40.217 30.278 -3.282 1.00 54.31 78 ALA B C 1
ATOM 1390 O O . ALA B 1 62 ? -40.574 29.180 -2.856 1.00 57.02 78 ALA B O 1
ATOM 1392 N N . ARG B 1 63 ? -39.488 30.426 -4.382 1.00 53.92 79 ARG B N 1
ATOM 1393 C CA . ARG B 1 63 ? -39.036 29.291 -5.172 1.00 51.83 79 ARG B CA 1
ATOM 1394 C C . ARG B 1 63 ? -38.200 28.346 -4.294 1.00 50.69 79 ARG B C 1
ATOM 1395 O O . ARG B 1 63 ? -38.186 27.135 -4.517 1.00 58.40 79 ARG B O 1
ATOM 1403 N N . TYR B 1 64 ? -37.530 28.895 -3.280 1.00 45.20 80 TYR B N 1
ATOM 1404 C CA . TYR B 1 64 ? -36.685 28.087 -2.395 1.00 44.37 80 TYR B CA 1
ATOM 1405 C C . TYR B 1 64 ? -37.076 28.113 -0.916 1.00 41.87 80 TYR B C 1
ATOM 1406 O O . TYR B 1 64 ? -36.231 28.290 -0.040 1.00 43.76 80 TYR B O 1
ATOM 1415 N N . ASP B 1 65 ? -38.363 27.922 -0.655 1.00 46.17 81 ASP B N 1
ATOM 1416 C CA . ASP B 1 65 ? -38.901 27.902 0.699 1.00 49.49 81 ASP B CA 1
ATOM 1417 C C . ASP B 1 65 ? -38.102 26.972 1.603 1.00 49.83 81 ASP B C 1
ATOM 1418 O O . ASP B 1 65 ? -37.685 27.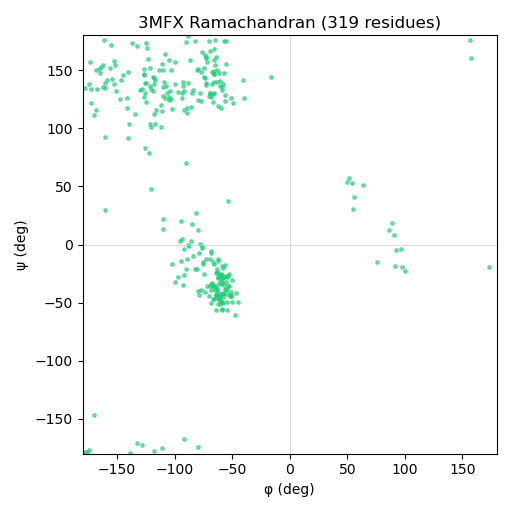356 2.693 1.00 46.41 81 ASP B O 1
ATOM 1423 N N . ASN B 1 66 ? -37.879 25.751 1.135 1.00 44.27 82 ASN B N 1
ATOM 1424 C CA . ASN B 1 66 ? -37.144 24.758 1.904 1.00 40.16 82 ASN B CA 1
ATOM 1425 C C . ASN B 1 66 ? -36.238 23.928 0.993 1.00 37.92 82 ASN B C 1
ATOM 1426 O O . ASN B 1 66 ? -36.707 23.233 0.097 1.00 28.06 82 ASN B O 1
ATOM 1431 N N . LEU B 1 67 ? -34.935 24.008 1.229 1.00 32.30 83 LEU B N 1
ATOM 1432 C CA . LEU B 1 67 ? -33.975 23.282 0.416 1.00 32.86 83 LEU B CA 1
ATOM 1433 C C . LEU B 1 67 ? -34.147 21.770 0.440 1.00 34.50 83 LEU B C 1
ATOM 1434 O O . LEU B 1 67 ? -33.770 21.087 -0.511 1.00 36.66 83 LEU B O 1
ATOM 1439 N N . LEU B 1 68 ? -34.718 21.240 1.516 1.00 35.89 84 LEU B N 1
ATOM 1440 C CA . LEU B 1 68 ? -34.919 19.802 1.608 1.00 39.92 84 LEU B CA 1
ATOM 1441 C C . LEU B 1 68 ? -36.193 19.332 0.923 1.00 44.56 84 LEU B C 1
ATOM 1442 O O . LEU B 1 68 ? -36.396 18.133 0.756 1.00 51.25 84 LEU B O 1
ATOM 1447 N N . SER B 1 69 ? -37.046 20.266 0.516 1.00 44.98 85 SER B N 1
ATOM 1448 C CA . SER B 1 69 ? -38.287 19.896 -0.150 1.00 49.18 85 SER B CA 1
ATOM 1449 C C . SER B 1 69 ? -38.614 20.819 -1.321 1.00 51.67 85 SER B C 1
ATOM 1450 O O . SER B 1 69 ? -39.062 21.946 -1.126 1.00 56.57 85 SER B O 1
ATOM 1453 N N . HIS B 1 70 ? -38.392 20.326 -2.537 1.00 66.16 86 HIS B N 1
ATOM 1454 C CA . HIS B 1 70 ? -38.652 21.090 -3.754 1.00 67.79 86 HIS B CA 1
ATOM 1455 C C . HIS B 1 70 ? -40.076 21.595 -3.844 1.00 72.34 86 HIS B C 1
ATOM 1456 O O . HIS B 1 70 ? -41.003 21.015 -3.269 1.00 68.29 86 HIS B O 1
ATOM 1463 N N . ASP B 1 71 ? -40.234 22.674 -4.600 1.00 77.50 87 ASP B N 1
ATOM 1464 C CA . ASP B 1 71 ? -41.529 23.300 -4.805 1.00 80.40 87 ASP B CA 1
ATOM 1465 C C . ASP B 1 71 ? -42.557 22.291 -5.301 1.00 79.41 87 ASP B C 1
ATOM 1466 O O . ASP B 1 71 ? -43.180 21.587 -4.504 1.00 83.80 87 ASP B O 1
ATOM 1471 N N . GLY B 1 79 ? -40.998 17.999 -2.408 1.00 63.98 95 GLY B N 1
ATOM 1472 C CA . GLY B 1 79 ? -40.890 16.817 -1.571 1.00 69.80 95 GLY B CA 1
ATOM 1473 C C . GLY B 1 79 ? -39.481 16.256 -1.566 1.00 70.30 95 GLY B C 1
ATOM 1474 O O . GLY B 1 79 ? -39.097 15.510 -0.665 1.00 70.94 95 GLY B O 1
ATOM 1475 N N . GLN B 1 80 ? -38.710 16.634 -2.582 1.00 66.76 96 GLN B N 1
ATOM 1476 C CA . GLN B 1 80 ? -37.331 16.189 -2.744 1.00 56.02 96 GLN B CA 1
ATOM 1477 C C . GLN B 1 80 ? -36.377 17.367 -2.583 1.00 48.80 96 GLN B C 1
ATOM 1478 O O . GLN B 1 80 ? -36.725 18.499 -2.907 1.00 44.54 96 GLN B O 1
ATOM 1484 N N . PRO B 1 81 ? -35.153 17.115 -2.090 1.00 43.19 97 PRO B N 1
ATOM 1485 C CA . PRO B 1 81 ? -34.177 18.198 -1.910 1.00 37.85 97 PRO B CA 1
ATOM 1486 C C . PRO B 1 81 ? -33.854 18.869 -3.249 1.00 35.88 97 PRO B C 1
ATOM 1487 O O . PRO B 1 81 ? -33.669 18.190 -4.259 1.00 36.92 97 PRO B O 1
ATOM 1491 N N . VAL B 1 82 ? -33.806 20.201 -3.250 1.00 27.67 98 VAL B N 1
ATOM 1492 C CA . VAL B 1 82 ? -33.535 20.975 -4.461 1.00 30.28 98 VAL B CA 1
ATOM 1493 C C . VAL B 1 82 ? -32.137 20.786 -5.051 1.00 31.57 98 VAL B C 1
ATOM 1494 O O . VAL B 1 82 ? -31.162 20.594 -4.331 1.00 36.60 98 VAL B O 1
ATOM 1498 N N . GLN B 1 83 ? -32.055 20.859 -6.373 1.00 26.71 99 GLN B N 1
ATOM 1499 C CA . GLN B 1 83 ? -30.794 20.755 -7.095 1.00 31.65 99 GLN B CA 1
ATOM 1500 C C . GLN B 1 83 ? -31.125 20.942 -8.557 1.00 27.65 99 GLN B C 1
ATOM 1501 O O . GLN B 1 83 ? -32.107 20.394 -9.046 1.00 24.07 99 GLN B O 1
ATOM 1507 N N . HIS B 1 84 ? -30.334 21.750 -9.250 1.00 22.86 100 HIS B N 1
ATOM 1508 C CA . HIS B 1 84 ? -30.585 21.976 -10.657 1.00 18.87 100 HIS B CA 1
ATOM 1509 C C . HIS B 1 84 ? -29.393 22.629 -11.302 1.00 20.30 100 HIS B C 1
ATOM 1510 O O . HIS B 1 84 ? -28.627 23.333 -10.651 1.00 20.41 100 HIS B O 1
ATOM 1517 N N . PRO B 1 85 ? -29.201 22.364 -12.596 1.00 21.54 101 PRO B N 1
ATOM 1518 C CA . PRO B 1 85 ? -28.087 22.940 -13.343 1.00 22.10 101 PRO B CA 1
ATOM 1519 C C . PRO B 1 85 ? -28.343 24.436 -13.485 1.00 25.28 101 PRO B C 1
ATOM 1520 O O . PRO B 1 85 ? -29.443 24.918 -13.207 1.00 21.80 101 PRO B O 1
ATOM 1524 N N . ALA B 1 86 ? -27.318 25.167 -13.897 1.00 24.95 102 ALA B N 1
ATOM 1525 C CA . ALA B 1 86 ? -27.422 26.605 -14.048 1.00 32.39 102 ALA B CA 1
ATOM 1526 C C . ALA B 1 86 ? -28.745 27.054 -14.660 1.00 35.72 102 ALA B C 1
ATOM 1527 O O . ALA B 1 86 ? -29.288 26.406 -15.558 1.00 41.61 102 ALA B O 1
ATOM 1529 N N . GLN B 1 87 ? -29.272 28.164 -14.160 1.00 38.44 103 GLN B N 1
ATOM 1530 C CA . GLN B 1 87 ? -30.510 28.711 -14.699 1.00 37.43 103 GLN B CA 1
ATOM 1531 C C . GLN B 1 87 ? -30.573 30.185 -14.316 1.00 37.76 103 GLN B C 1
ATOM 1532 O O . GLN B 1 87 ? -30.161 30.571 -13.221 1.00 33.31 103 GLN B O 1
ATOM 1538 N N . GLU B 1 88 ? -31.063 31.000 -15.245 1.00 41.20 104 GLU B N 1
ATOM 1539 C CA . GLU B 1 88 ? -31.164 32.444 -15.059 1.00 33.83 104 GLU B CA 1
ATOM 1540 C C . GLU B 1 88 ? -31.822 32.840 -13.755 1.00 34.06 104 GLU B C 1
ATOM 1541 O O . GLU B 1 88 ? -32.962 32.469 -13.488 1.00 35.57 104 GLU B O 1
ATOM 1547 N N . THR B 1 89 ? -31.093 33.609 -12.955 1.00 30.15 105 THR B N 1
ATOM 1548 C CA . THR B 1 89 ? -31.582 34.076 -11.668 1.00 35.35 105 THR B CA 1
ATOM 1549 C C . THR B 1 89 ? -31.056 35.488 -11.408 1.00 38.87 105 THR B C 1
ATOM 1550 O O . THR B 1 89 ? -29.933 35.823 -11.797 1.00 44.33 105 THR B O 1
ATOM 1554 N N . THR B 1 90 ? -31.860 36.311 -10.746 1.00 37.97 106 THR B N 1
ATOM 1555 C CA . THR B 1 90 ? -31.436 37.664 -10.423 1.00 38.54 106 THR B CA 1
ATOM 1556 C C . THR B 1 90 ? -31.129 37.747 -8.941 1.00 36.58 106 THR B C 1
ATOM 1557 O O . THR B 1 90 ? -31.932 37.325 -8.109 1.00 44.05 106 THR B O 1
ATOM 1561 N N . LEU B 1 91 ? -29.959 38.289 -8.620 1.00 39.63 107 LEU B N 1
ATOM 1562 C CA . LEU B 1 91 ? -29.511 38.445 -7.240 1.00 30.95 107 LEU B CA 1
ATOM 1563 C C . LEU B 1 91 ? -29.659 39.897 -6.788 1.00 39.22 107 LEU B C 1
ATOM 1564 O O . LEU B 1 91 ? -29.567 40.818 -7.605 1.00 35.51 107 LEU B O 1
ATOM 1569 N N . ILE B 1 92 ? -29.887 40.093 -5.487 1.00 30.93 108 ILE B N 1
ATOM 1570 C CA . ILE B 1 92 ? -30.034 41.434 -4.918 1.00 29.88 108 ILE B CA 1
ATOM 1571 C C . ILE B 1 92 ? -29.056 41.645 -3.766 1.00 25.07 108 ILE B C 1
ATOM 1572 O O . ILE B 1 92 ? -29.074 40.900 -2.789 1.00 34.25 108 ILE B O 1
ATOM 1577 N N . CYS B 1 93 ? -28.213 42.669 -3.880 1.00 30.30 109 CYS B N 1
ATOM 1578 C CA . CYS B 1 93 ? -27.226 42.986 -2.849 1.00 26.07 109 CYS B CA 1
ATOM 1579 C C . CYS B 1 93 ? -27.838 43.892 -1.784 1.00 33.45 109 CYS B C 1
ATOM 1580 O O . CYS B 1 93 ? -28.839 44.569 -2.033 1.00 38.59 109 CYS B O 1
ATOM 1583 N N . ALA B 1 94 ? -27.232 43.908 -0.600 1.00 35.32 110 ALA B N 1
ATOM 1584 C CA . ALA B 1 94 ? -27.718 44.736 0.500 1.00 36.09 110 ALA B CA 1
ATOM 1585 C C . ALA B 1 94 ? -27.833 46.204 0.081 1.00 38.55 110 ALA B C 1
ATOM 1586 O O . ALA B 1 94 ? -28.650 46.949 0.616 1.00 42.95 110 ALA B O 1
ATOM 1588 N N . SER B 1 95 ? -27.013 46.608 -0.881 1.00 40.76 111 SER B N 1
ATOM 1589 C CA . SER B 1 95 ? -27.009 47.972 -1.394 1.00 36.49 111 SER B CA 1
ATOM 1590 C C . SER B 1 95 ? -28.166 48.181 -2.359 1.00 38.31 111 SER B C 1
ATOM 1591 O O . SER B 1 95 ? -28.396 49.298 -2.821 1.00 37.94 111 SER B O 1
ATOM 1594 N N . GLY B 1 96 ? -28.866 47.097 -2.688 1.00 38.64 112 GLY B N 1
ATOM 1595 C CA . GLY B 1 96 ? -29.987 47.175 -3.610 1.00 31.23 112 GLY B CA 1
ATOM 1596 C C . GLY B 1 96 ? -29.588 46.920 -5.055 1.00 42.70 112 GLY B C 1
ATOM 1597 O O . GLY B 1 96 ? -30.439 46.865 -5.941 1.00 37.04 112 GLY B O 1
ATOM 1598 N N . LYS B 1 97 ? -28.287 46.768 -5.292 1.00 46.41 113 LYS B N 1
ATOM 1599 C CA . LYS B 1 97 ? -27.757 46.514 -6.634 1.00 49.40 113 LYS B CA 1
ATOM 1600 C C . LYS B 1 97 ? -28.203 45.119 -7.075 1.00 49.47 113 LYS B C 1
ATOM 1601 O O . LYS B 1 97 ? -27.988 44.143 -6.360 1.00 46.60 113 LYS B O 1
ATOM 1607 N N . ALA B 1 98 ? -28.828 45.028 -8.245 1.00 45.55 114 ALA B N 1
ATOM 1608 C CA . ALA B 1 98 ? -29.303 43.744 -8.745 1.00 41.36 114 ALA B CA 1
ATOM 1609 C C . ALA B 1 98 ? -28.405 43.216 -9.852 1.00 44.12 114 ALA B C 1
ATOM 1610 O O . ALA B 1 98 ? -28.136 43.912 -10.829 1.00 51.05 114 ALA B O 1
ATOM 1612 N N . LYS B 1 99 ? -27.931 41.985 -9.705 1.00 40.64 115 LYS B N 1
ATOM 1613 C CA . LYS B 1 99 ? -27.077 41.412 -10.731 1.00 36.53 115 LYS B CA 1
ATOM 1614 C C . LYS B 1 99 ? -27.741 40.178 -11.309 1.00 32.67 115 LYS B C 1
ATOM 1615 O O . LYS B 1 99 ? -28.239 39.327 -10.575 1.00 34.02 115 LYS B O 1
ATOM 1621 N N . ASP B 1 100 ? -27.777 40.097 -12.629 1.00 32.74 116 ASP B N 1
ATOM 1622 C CA . ASP B 1 100 ? -28.354 38.934 -13.279 1.00 38.12 116 ASP B CA 1
ATOM 1623 C C . ASP B 1 100 ? -27.237 37.900 -13.347 1.00 37.01 116 ASP B C 1
ATOM 1624 O O . ASP B 1 100 ? -26.120 38.210 -13.762 1.00 42.57 116 ASP B O 1
ATOM 1629 N N . VAL B 1 101 ? -27.522 36.677 -12.921 1.00 29.12 117 VAL B N 1
ATOM 1630 C CA . VAL B 1 101 ? -26.499 35.642 -12.949 1.00 32.14 117 VAL B CA 1
ATOM 1631 C C . VAL B 1 101 ? -27.082 34.322 -13.407 1.00 29.62 117 VAL B C 1
ATOM 1632 O O . VAL B 1 101 ? -28.259 34.234 -13.739 1.00 32.82 117 VAL B O 1
ATOM 1636 N N . GLU B 1 102 ? -26.242 33.302 -13.451 1.00 31.33 118 GLU B N 1
ATOM 1637 C CA . GLU B 1 102 ? -26.706 31.974 -13.809 1.00 34.61 118 GLU B CA 1
ATOM 1638 C C . GLU B 1 102 ? -26.441 31.174 -12.538 1.00 32.47 118 GLU B C 1
ATOM 1639 O O . GLU B 1 102 ? -25.290 31.028 -12.126 1.00 36.53 118 GLU B O 1
ATOM 1645 N N . LEU B 1 103 ? -27.499 30.681 -11.902 1.00 29.80 119 LEU B N 1
ATOM 1646 C CA . LEU B 1 103 ? -27.356 29.929 -10.653 1.00 23.95 119 LEU B CA 1
ATOM 1647 C C . LEU B 1 103 ? -27.607 28.438 -10.811 1.00 23.15 119 LEU B C 1
ATOM 1648 O O . LEU B 1 103 ? -28.547 28.029 -11.493 1.00 26.78 119 LEU B O 1
ATOM 1653 N N . SER B 1 104 ? -26.755 27.621 -10.198 1.00 25.78 120 SER B N 1
ATOM 1654 C CA . SER B 1 104 ? -26.955 26.168 -10.213 1.00 27.32 120 SER B CA 1
ATOM 1655 C C . SER B 1 104 ? -26.905 25.792 -8.732 1.00 26.17 120 SER B C 1
ATOM 1656 O O . SER B 1 104 ? -26.268 26.478 -7.937 1.00 23.25 120 SER B O 1
ATOM 1659 N N . ILE B 1 105 ? -27.597 24.728 -8.355 1.00 23.32 121 ILE B N 1
ATOM 1660 C CA . ILE B 1 105 ? -27.619 24.296 -6.968 1.00 18.34 121 ILE B CA 1
ATOM 1661 C C . ILE B 1 105 ? -27.301 22.820 -6.949 1.00 18.15 121 ILE B C 1
ATOM 1662 O O . ILE B 1 105 ? -27.852 22.049 -7.741 1.00 25.77 121 ILE B O 1
ATOM 1667 N N . SER B 1 106 ? -26.390 22.424 -6.070 1.00 16.82 122 SER B N 1
ATOM 1668 C CA . SER B 1 106 ? -26.040 21.019 -5.967 1.00 16.50 122 SER B CA 1
ATOM 1669 C C . SER B 1 106 ? -26.379 20.541 -4.566 1.00 21.84 122 SER B C 1
ATOM 1670 O O . SER B 1 106 ? -26.243 21.282 -3.592 1.00 13.89 122 SER B O 1
ATOM 1673 N N . TYR B 1 107 ? -26.828 19.296 -4.482 1.00 25.80 123 TYR B N 1
ATOM 1674 C CA . TYR B 1 107 ? -27.212 18.684 -3.222 1.00 28.12 123 TYR B CA 1
ATOM 1675 C C . TYR B 1 107 ? -26.226 17.610 -2.808 1.00 25.10 123 TYR B C 1
ATOM 1676 O O . TYR B 1 107 ? -25.915 16.714 -3.586 1.00 26.40 123 TYR B O 1
ATOM 1685 N N . ILE B 1 108 ? -25.731 17.712 -1.583 1.00 22.91 124 ILE B N 1
ATOM 1686 C CA . ILE B 1 108 ? -24.798 16.735 -1.050 1.00 21.74 124 ILE B CA 1
ATOM 1687 C C . ILE B 1 108 ? -25.456 16.141 0.193 1.00 24.50 124 ILE B C 1
ATOM 1688 O O . ILE B 1 108 ? -25.487 16.768 1.255 1.00 23.41 124 ILE B O 1
ATOM 1693 N N . PRO B 1 109 ? -26.027 14.933 0.060 1.00 27.72 125 PRO B N 1
ATOM 1694 C CA . PRO B 1 109 ? -26.700 14.250 1.169 1.00 31.37 125 PRO B CA 1
ATOM 1695 C C . PRO B 1 109 ? -25.741 13.866 2.290 1.00 32.72 125 PRO B C 1
ATOM 1696 O O . PRO B 1 109 ? -24.533 13.784 2.082 1.00 34.11 125 PRO B O 1
ATOM 1700 N N . GLY B 1 110 ? -26.293 13.649 3.479 1.00 33.63 126 GLY B N 1
ATOM 1701 C CA . GLY B 1 110 ? -25.496 13.293 4.641 1.00 26.64 126 GLY B CA 1
ATOM 1702 C C . GLY B 1 110 ? -26.282 13.688 5.882 1.00 38.54 126 GLY B C 1
ATOM 1703 O O . GLY B 1 110 ? -27.366 14.272 5.764 1.00 31.17 126 GLY B O 1
ATOM 1704 N N . HIS B 1 111 ? -25.762 13.379 7.067 1.00 34.60 127 HIS B N 1
ATOM 1705 C CA . HIS B 1 111 ? -26.459 13.728 8.299 1.00 41.06 127 HIS B CA 1
ATOM 1706 C C . HIS B 1 111 ? -26.636 15.240 8.403 1.00 48.30 127 HIS B C 1
ATOM 1707 O O . HIS B 1 111 ? -27.603 15.724 8.998 1.00 52.37 127 HIS B O 1
ATOM 1714 N N . GLU B 1 112 ? -25.701 15.979 7.814 1.00 42.32 128 GLU B N 1
ATOM 1715 C CA . GLU B 1 112 ? -25.775 17.437 7.766 1.00 39.90 128 GLU B CA 1
ATOM 1716 C C . GLU B 1 112 ? -25.741 17.791 6.278 1.00 36.46 128 GLU B C 1
ATOM 1717 O O . GLU B 1 112 ? -24.707 18.189 5.735 1.00 34.68 128 GLU B O 1
ATOM 1723 N N . PRO B 1 113 ? -26.884 17.637 5.599 1.00 35.44 129 PRO B N 1
ATOM 1724 C CA . PRO B 1 113 ? -26.983 17.929 4.167 1.00 28.85 129 PRO B CA 1
ATOM 1725 C C . PRO B 1 113 ? -26.541 19.344 3.796 1.00 37.98 129 PRO B C 1
ATOM 1726 O O . PRO B 1 113 ? -26.959 20.317 4.422 1.00 46.29 129 PRO B O 1
ATOM 1738 N N . PHE B 1 115 ? -25.744 22.321 0.569 1.00 26.18 131 PHE B N 1
ATOM 1739 C CA . PHE B 1 115 ? -26.143 22.717 -0.772 1.00 24.04 131 PHE B CA 1
ATOM 1740 C C . PHE B 1 115 ? -25.031 23.613 -1.304 1.00 23.35 131 PHE B C 1
ATOM 1741 O O . PHE B 1 115 ? -24.523 24.475 -0.589 1.00 23.42 131 PHE B O 1
ATOM 1749 N N . VAL B 1 116 ? -24.629 23.387 -2.550 1.00 24.99 132 VAL B N 1
ATOM 1750 C CA . VAL B 1 116 ? -23.551 24.163 -3.152 1.00 20.12 132 VAL B CA 1
ATOM 1751 C C . VAL B 1 116 ? -24.089 25.061 -4.251 1.00 22.65 132 VAL B C 1
ATOM 1752 O O . VAL B 1 116 ? -24.646 24.561 -5.216 1.00 23.56 132 VAL B O 1
ATOM 1764 N N . VAL B 1 118 ? -23.298 27.711 -7.254 1.00 23.92 134 VAL B N 1
ATOM 1765 C CA . VAL B 1 118 ? -22.281 28.279 -8.122 1.00 21.52 134 VAL B CA 1
ATOM 1766 C C . VAL B 1 118 ? -23.024 29.355 -8.919 1.00 27.85 134 VAL B C 1
ATOM 1767 O O . VAL B 1 118 ? -24.006 29.063 -9.607 1.00 25.89 134 VAL B O 1
ATOM 1779 N N . HIS B 1 120 ? -22.765 32.221 -11.830 1.00 30.36 136 HIS B N 1
ATOM 1780 C CA . HIS B 1 120 ? -21.988 32.746 -12.944 1.00 31.81 136 HIS B CA 1
ATOM 1781 C C . HIS B 1 120 ? -22.558 34.112 -13.320 1.00 34.42 136 HIS B C 1
ATOM 1782 O O . HIS B 1 120 ? -23.703 34.213 -13.761 1.00 40.49 136 HIS B O 1
ATOM 1789 N N . ASP B 1 121 ? -21.758 35.158 -13.144 1.00 34.41 137 ASP B N 1
ATOM 1790 C CA . ASP B 1 121 ? -22.194 36.519 -13.436 1.00 47.16 137 ASP B CA 1
ATOM 1791 C C . ASP B 1 121 ? -22.380 36.795 -14.929 1.00 53.28 137 ASP B C 1
ATOM 1792 O O . ASP B 1 121 ? -21.501 36.506 -15.745 1.00 41.08 137 ASP B O 1
ATOM 1797 N N . LEU B 1 122 ? -23.536 37.364 -15.271 1.00 53.72 138 LEU B N 1
ATOM 1798 C CA . LEU B 1 122 ? -23.874 37.696 -16.653 1.00 61.99 138 LEU B CA 1
ATOM 1799 C C . LEU B 1 122 ? -23.643 39.172 -16.976 1.00 63.68 138 LEU B C 1
ATOM 1800 O O . LEU B 1 122 ? -23.330 39.463 -18.153 1.00 64.13 138 LEU B O 1
ATOM 1805 N N . SER C 1 4 ? -4.817 12.993 -53.318 1.00 63.58 20 SER C N 1
ATOM 1806 C CA . SER C 1 4 ? -6.079 13.018 -52.514 1.00 65.37 20 SER C CA 1
ATOM 1807 C C . SER C 1 4 ? -7.120 14.000 -53.032 1.00 58.97 20 SER C C 1
ATOM 1808 O O . SER C 1 4 ? -6.792 15.044 -53.599 1.00 58.26 20 SER C O 1
ATOM 1811 N N . SER C 1 5 ? -8.382 13.656 -52.809 1.00 49.30 21 SER C N 1
ATOM 1812 C CA . SER C 1 5 ? -9.492 14.495 -53.233 1.00 57.00 21 SER C CA 1
ATOM 1813 C C . SER C 1 5 ? -9.385 15.874 -52.594 1.00 53.08 21 SER C C 1
ATOM 1814 O O . SER C 1 5 ? -9.375 16.901 -53.280 1.00 41.96 21 SER C O 1
ATOM 1817 N N . LEU C 1 6 ? -9.311 15.878 -51.268 1.00 52.89 22 LEU C N 1
ATOM 1818 C CA . LEU C 1 6 ? -9.213 17.104 -50.495 1.00 51.34 22 LEU C CA 1
ATOM 1819 C C . LEU C 1 6 ? -8.075 17.975 -51.017 1.00 44.24 22 LEU C C 1
ATOM 1820 O O . LEU C 1 6 ? -8.229 19.184 -51.190 1.00 43.18 22 LEU C O 1
ATOM 1825 N N . GLU C 1 7 ? -6.935 17.352 -51.281 1.00 41.28 23 GLU C N 1
ATOM 1826 C CA . GLU C 1 7 ? -5.781 18.080 -51.786 1.00 46.79 23 GLU C CA 1
ATOM 1827 C C . GLU C 1 7 ? -6.095 18.768 -53.113 1.00 43.70 23 GLU C C 1
ATOM 1828 O O . GLU C 1 7 ? -5.813 19.955 -53.281 1.00 44.94 23 GLU C O 1
ATOM 1834 N N . THR C 1 8 ? -6.678 18.021 -54.050 1.00 38.66 24 THR C N 1
ATOM 1835 C CA . THR C 1 8 ? -7.022 18.565 -55.360 1.00 36.08 24 THR C CA 1
ATOM 1836 C C . THR C 1 8 ? -7.954 19.763 -55.216 1.00 31.41 24 THR C C 1
ATOM 1837 O O . THR C 1 8 ? -7.788 20.784 -55.885 1.00 34.79 24 THR C O 1
ATOM 1841 N N . ILE C 1 9 ? -8.924 19.636 -54.322 1.00 28.52 25 ILE C N 1
ATOM 1842 C CA . ILE C 1 9 ? -9.871 20.705 -54.075 1.00 31.49 25 ILE C CA 1
ATOM 1843 C C . ILE C 1 9 ? -9.178 21.961 -53.564 1.00 30.35 25 ILE C C 1
ATOM 1844 O O . ILE C 1 9 ? -9.468 23.056 -54.033 1.00 32.40 25 ILE C O 1
ATOM 1849 N N . GLU C 1 10 ? -8.260 21.811 -52.614 1.00 34.68 26 GLU C N 1
ATOM 1850 C CA . GLU C 1 10 ? -7.570 22.979 -52.068 1.00 40.49 26 GLU C CA 1
ATOM 1851 C C . GLU C 1 10 ? -6.756 23.685 -53.142 1.00 41.36 26 GLU C C 1
ATOM 1852 O O . GLU C 1 10 ? -6.691 24.919 -53.192 1.00 35.82 26 GLU C O 1
ATOM 1858 N N . LEU C 1 11 ? -6.140 22.893 -54.010 1.00 39.49 27 LEU C N 1
ATOM 1859 C CA . LEU C 1 11 ? -5.328 23.435 -55.091 1.00 31.01 27 LEU C CA 1
ATOM 1860 C C . LEU C 1 11 ? -6.245 24.170 -56.055 1.00 29.99 27 LEU C C 1
ATOM 1861 O O . LEU C 1 11 ? -5.965 25.297 -56.463 1.00 30.91 27 LEU C O 1
ATOM 1866 N N . PHE C 1 12 ? -7.347 23.513 -56.407 1.00 24.60 28 PHE C N 1
ATOM 1867 C CA . PHE C 1 12 ? -8.326 24.079 -57.316 1.00 19.99 28 PHE C CA 1
ATOM 1868 C C . PHE C 1 12 ? -8.786 25.449 -56.819 1.00 24.81 28 PHE C C 1
ATOM 1869 O O . PHE C 1 12 ? -8.682 26.444 -57.527 1.00 21.82 28 PHE C O 1
ATOM 1877 N N . ILE C 1 13 ? -9.287 25.490 -55.590 1.00 28.63 29 ILE C N 1
ATOM 1878 C CA . ILE C 1 13 ? -9.776 26.728 -54.998 1.00 29.13 29 ILE C CA 1
ATOM 1879 C C . ILE C 1 13 ? -8.743 27.832 -55.115 1.00 25.93 29 ILE C C 1
ATOM 1880 O O . ILE C 1 13 ? -9.074 28.983 -55.394 1.00 30.69 29 ILE C O 1
ATOM 1885 N N . GLN C 1 14 ? -7.488 27.474 -54.893 1.00 24.23 30 GLN C N 1
ATOM 1886 C CA . GLN C 1 14 ? -6.408 28.440 -54.950 1.00 25.82 30 GLN C CA 1
ATOM 1887 C C . GLN C 1 14 ? -6.289 29.125 -56.319 1.00 29.08 30 GLN C C 1
ATOM 1888 O O . GLN C 1 14 ? -5.785 30.248 -56.408 1.00 23.00 30 GLN C O 1
ATOM 1894 N N . HIS C 1 15 ? -6.766 28.457 -57.373 1.00 25.78 31 HIS C N 1
ATOM 1895 C CA . HIS C 1 15 ? -6.721 29.002 -58.733 1.00 28.13 31 HIS C CA 1
ATOM 1896 C C . HIS C 1 15 ? -7.954 29.791 -59.169 1.00 28.69 31 HIS C C 1
ATOM 1897 O O . HIS C 1 15 ? -7.972 30.327 -60.271 1.00 38.10 31 HIS C O 1
ATOM 1904 N N . LEU C 1 16 ? -8.985 29.859 -58.335 1.00 33.18 32 LEU C N 1
ATOM 1905 C CA . LEU C 1 16 ? -10.195 30.579 -58.718 1.00 24.05 32 LEU C CA 1
ATOM 1906 C C . LEU C 1 16 ? -10.142 32.064 -58.359 1.00 28.15 32 LEU C C 1
ATOM 1907 O O . LEU C 1 16 ? -9.670 32.431 -57.283 1.00 29.88 32 LEU C O 1
ATOM 1912 N N . THR C 1 17 ? -10.631 32.913 -59.263 1.00 21.87 33 THR C N 1
ATOM 1913 C CA . THR C 1 17 ? -10.625 34.357 -59.037 1.00 29.70 33 THR C CA 1
ATOM 1914 C C . THR C 1 17 ? -11.837 34.814 -58.229 1.00 30.10 33 THR C C 1
ATOM 1915 O O . THR C 1 17 ? -12.195 35.994 -58.229 1.00 38.44 33 THR C O 1
ATOM 1919 N N . GLU C 1 18 ? -12.472 33.859 -57.561 1.00 31.57 34 GLU C N 1
ATOM 1920 C CA . GLU C 1 18 ? -13.629 34.123 -56.719 1.00 32.57 34 GLU C CA 1
ATOM 1921 C C . GLU C 1 18 ? -13.166 33.941 -55.287 1.00 35.48 34 GLU C C 1
ATOM 1922 O O . GLU C 1 18 ? -12.410 33.013 -54.980 1.00 28.18 34 GLU C O 1
ATOM 1928 N N . ALA C 1 19 ? -13.625 34.816 -54.406 1.00 26.96 35 ALA C N 1
ATOM 1929 C CA . ALA C 1 19 ? -13.236 34.716 -53.013 1.00 24.01 35 ALA C CA 1
ATOM 1930 C C . ALA C 1 19 ? -13.957 33.555 -52.366 1.00 21.27 35 ALA C C 1
ATOM 1931 O O . ALA C 1 19 ? -15.183 33.500 -52.346 1.00 22.57 35 ALA C O 1
ATOM 1941 N N . ILE C 1 21 ? -13.520 30.111 -49.247 1.00 24.50 37 ILE C N 1
ATOM 1942 C CA . ILE C 1 21 ? -12.792 29.391 -48.214 1.00 26.70 37 ILE C CA 1
ATOM 1943 C C . ILE C 1 21 ? -13.439 28.032 -47.997 1.00 25.46 37 ILE C C 1
ATOM 1944 O O . ILE C 1 21 ? -14.653 27.863 -48.164 1.00 27.80 37 ILE C O 1
ATOM 1949 N N . LEU C 1 22 ? -12.600 27.066 -47.649 1.00 25.53 38 LEU C N 1
ATOM 1950 C CA . LEU C 1 22 ? -13.015 25.702 -47.367 1.00 23.16 38 LEU C CA 1
ATOM 1951 C C . LEU C 1 22 ? -12.944 25.574 -45.846 1.00 30.92 38 LEU C C 1
ATOM 1952 O O . LEU C 1 22 ? -11.899 25.817 -45.231 1.00 18.40 38 LEU C O 1
ATOM 1957 N N . VAL C 1 23 ? -14.061 25.182 -45.252 1.00 27.18 39 VAL C N 1
ATOM 1958 C CA . VAL C 1 23 ? -14.167 25.045 -43.813 1.00 32.33 39 VAL C CA 1
ATOM 1959 C C . VAL C 1 23 ? -14.475 23.622 -43.404 1.00 31.02 39 VAL C C 1
ATOM 1960 O O . VAL C 1 23 ? -15.229 22.933 -44.089 1.00 37.00 39 VAL C O 1
ATOM 1964 N N . ASN C 1 24 ? -13.901 23.176 -42.290 1.00 25.42 40 ASN C N 1
ATOM 1965 C CA . ASN C 1 24 ? -14.173 21.822 -41.839 1.00 27.11 40 ASN C CA 1
ATOM 1966 C C . ASN C 1 24 ? -15.512 21.742 -41.111 1.00 28.15 40 ASN C C 1
ATOM 1967 O O . ASN C 1 24 ? -16.262 22.717 -41.061 1.00 29.69 40 ASN C O 1
ATOM 1972 N N . ALA C 1 25 ? -15.812 20.575 -40.555 1.00 29.08 41 ALA C N 1
ATOM 1973 C CA . ALA C 1 25 ? -17.074 20.356 -39.862 1.00 34.22 41 ALA C CA 1
ATOM 1974 C C . ALA C 1 25 ? -17.344 21.345 -38.738 1.00 42.44 41 ALA C C 1
ATOM 1975 O O . ALA C 1 25 ? -18.494 21.688 -38.474 1.00 42.73 41 ALA C O 1
ATOM 1977 N N . ASN C 1 26 ? -16.293 21.811 -38.076 1.00 44.50 42 ASN C N 1
ATOM 1978 C CA . ASN C 1 26 ? -16.481 22.736 -36.974 1.00 39.35 42 ASN C CA 1
ATOM 1979 C C . ASN C 1 26 ? -16.396 24.218 -37.311 1.00 39.48 42 ASN C C 1
ATOM 1980 O O . ASN C 1 26 ? -16.456 25.065 -36.421 1.00 43.57 42 ASN C O 1
ATOM 1985 N N . GLY C 1 27 ? -16.263 24.540 -38.590 1.00 34.07 43 GLY C N 1
ATOM 1986 C CA . GLY C 1 27 ? -16.217 25.940 -38.970 1.00 36.38 43 GLY C CA 1
ATOM 1987 C C . GLY C 1 27 ? -14.846 26.580 -39.024 1.00 39.48 43 GLY C C 1
ATOM 1988 O O . GLY C 1 27 ? -14.743 27.796 -39.174 1.00 38.49 43 GLY C O 1
ATOM 1989 N N . PHE C 1 28 ? -13.791 25.783 -38.892 1.00 36.64 44 PHE C N 1
ATOM 1990 C CA . PHE C 1 28 ? -12.442 26.320 -38.951 1.00 31.54 44 PHE C CA 1
ATOM 1991 C C . PHE C 1 28 ? -11.944 26.205 -40.378 1.00 38.25 44 PHE C C 1
ATOM 1992 O O . PHE C 1 28 ? -12.041 25.137 -40.999 1.00 32.04 44 PHE C O 1
ATOM 2000 N N . ILE C 1 29 ? -11.417 27.303 -40.913 1.00 36.81 45 ILE C N 1
ATOM 2001 C CA . ILE C 1 29 ? -10.956 27.269 -42.290 1.00 29.19 45 ILE C CA 1
ATOM 2002 C C . ILE C 1 29 ? -9.711 26.420 -42.469 1.00 24.73 45 ILE C C 1
ATOM 2003 O O . ILE C 1 29 ? -8.719 26.581 -41.768 1.00 26.12 45 ILE C O 1
ATOM 2008 N N . ARG C 1 30 ? -9.787 25.499 -43.418 1.00 28.09 46 ARG C N 1
ATOM 2009 C CA . ARG C 1 30 ? -8.677 24.612 -43.709 1.00 38.70 46 ARG C CA 1
ATOM 2010 C C . ARG C 1 30 ? -7.862 25.141 -44.876 1.00 33.87 46 ARG C C 1
ATOM 2011 O O . ARG C 1 30 ? -6.665 24.888 -44.978 1.00 38.84 46 ARG C O 1
ATOM 2019 N N . SER C 1 31 ? -8.528 25.884 -45.748 1.00 31.38 47 SER C N 1
ATOM 2020 C CA . SER C 1 31 ? -7.901 26.439 -46.935 1.00 37.67 47 SER C CA 1
ATOM 2021 C C . SER C 1 31 ? -8.655 27.691 -47.383 1.00 42.14 47 SER C C 1
ATOM 2022 O O . SER C 1 31 ? -9.883 27.749 -47.276 1.00 45.90 47 SER C O 1
ATOM 2025 N N . CYS C 1 32 ? -7.924 28.702 -47.855 1.00 48.80 48 CYS C N 1
ATOM 2026 C CA . CYS C 1 32 ? -8.554 29.929 -48.346 1.00 48.55 48 CYS C CA 1
ATOM 2027 C C . CYS C 1 32 ? -7.997 30.375 -49.700 1.00 51.41 48 CYS C C 1
ATOM 2028 O O . CYS C 1 32 ? -7.240 29.649 -50.352 1.00 53.94 48 CYS C O 1
ATOM 2031 N N . ASN C 1 33 ? -8.383 31.577 -50.106 1.00 48.03 49 ASN C N 1
ATOM 2032 C CA . ASN C 1 33 ? -8.001 32.149 -51.396 1.00 43.72 49 ASN C CA 1
ATOM 2033 C C . ASN C 1 33 ? -7.295 33.472 -51.266 1.00 39.09 49 ASN C C 1
ATOM 2034 O O . ASN C 1 33 ? -7.446 34.162 -50.264 1.00 42.68 49 ASN C O 1
ATOM 2039 N N . GLN C 1 34 ? -6.562 33.855 -52.304 1.00 39.54 50 GLN C N 1
ATOM 2040 C CA . GLN C 1 34 ? -5.922 35.152 -52.270 1.00 34.80 50 GLN C CA 1
ATOM 2041 C C . GLN C 1 34 ? -7.061 36.164 -52.259 1.00 29.34 50 GLN C C 1
ATOM 2042 O O . GLN C 1 34 ? -7.001 37.167 -51.547 1.00 39.72 50 GLN C O 1
ATOM 2048 N N . ARG C 1 35 ? -8.111 35.887 -53.027 1.00 22.51 51 ARG C N 1
ATOM 2049 C CA . ARG C 1 35 ? -9.271 36.778 -53.088 1.00 28.99 51 ARG C CA 1
ATOM 2050 C C . ARG C 1 35 ? -10.004 36.836 -51.746 1.00 31.34 51 ARG C C 1
ATOM 2051 O O . ARG C 1 35 ? -10.500 37.887 -51.357 1.00 32.41 51 ARG C O 1
ATOM 2059 N N . SER C 1 36 ? -10.081 35.711 -51.039 1.00 36.08 52 SER C N 1
ATOM 2060 C CA . SER C 1 36 ? -10.760 35.709 -49.747 1.00 37.78 52 SER C CA 1
ATOM 2061 C C . SER C 1 36 ? -9.886 36.457 -48.747 1.00 33.17 52 SER C C 1
ATOM 2062 O O . SER C 1 36 ? -10.388 37.153 -47.863 1.00 35.23 52 SER C O 1
ATOM 2065 N N . ALA C 1 37 ? -8.573 36.313 -48.889 1.00 30.08 53 ALA C N 1
ATOM 2066 C CA . ALA C 1 37 ? -7.652 36.997 -47.996 1.00 33.68 53 ALA C CA 1
ATOM 2067 C C . ALA C 1 37 ? -7.768 38.489 -48.254 1.00 36.65 53 ALA C C 1
ATOM 2068 O O . ALA C 1 37 ? -7.673 39.306 -47.340 1.00 40.54 53 ALA C O 1
ATOM 2070 N N . GLU C 1 38 ? -7.999 38.836 -49.511 1.00 40.53 54 GLU C N 1
ATOM 2071 C CA . GLU C 1 38 ? -8.125 40.224 -49.899 1.00 40.99 54 GLU C CA 1
ATOM 2072 C C . GLU C 1 38 ? -9.455 40.809 -49.426 1.00 37.72 54 GLU C C 1
ATOM 2073 O O . GLU C 1 38 ? -9.501 41.936 -48.947 1.00 42.11 54 GLU C O 1
ATOM 2079 N N . LEU C 1 39 ? -10.530 40.039 -49.539 1.00 38.17 55 LEU C N 1
ATOM 2080 C CA . LEU C 1 39 ? -11.850 40.506 -49.116 1.00 36.60 55 LEU C CA 1
ATOM 2081 C C . LEU C 1 39 ? -11.942 40.662 -47.607 1.00 40.55 55 LEU C C 1
ATOM 2082 O O . LEU C 1 39 ? -12.564 41.595 -47.110 1.00 48.34 55 LEU C O 1
ATOM 2087 N N . LEU C 1 40 ? -11.333 39.733 -46.883 1.00 41.87 56 LEU C N 1
ATOM 2088 C CA . LEU C 1 40 ? -11.365 39.755 -45.428 1.00 46.06 56 LEU C CA 1
ATOM 2089 C C . LEU C 1 40 ? -10.230 40.590 -44.828 1.00 50.66 56 LEU C C 1
ATOM 2090 O O . LEU C 1 40 ? -10.135 40.740 -43.611 1.00 52.26 56 LEU C O 1
ATOM 2095 N N . ASP C 1 41 ? -9.384 41.149 -45.687 1.00 51.81 57 ASP C N 1
ATOM 2096 C CA . ASP C 1 41 ? -8.263 41.964 -45.239 1.00 57.36 57 ASP C CA 1
ATOM 2097 C C . ASP C 1 41 ? -7.374 41.203 -44.264 1.00 56.07 57 ASP C C 1
ATOM 2098 O O . ASP C 1 41 ? -6.906 41.762 -43.272 1.00 56.98 57 ASP C O 1
ATOM 2103 N N . CYS C 1 42 ? -7.145 39.925 -44.549 1.00 50.58 58 CYS C N 1
ATOM 2104 C CA . CYS C 1 42 ? -6.303 39.086 -43.700 1.00 46.35 58 CYS C CA 1
ATOM 2105 C C . CYS C 1 42 ? -5.471 38.155 -44.581 1.00 44.91 58 CYS C C 1
ATOM 2106 O O . CYS C 1 42 ? -6.015 37.449 -45.424 1.00 45.75 58 CYS C O 1
ATOM 2109 N N . PRO C 1 43 ? -4.138 38.155 -44.407 1.00 45.80 59 PRO C N 1
ATOM 2110 C CA . PRO C 1 43 ? -3.257 37.296 -45.204 1.00 44.95 59 PRO C CA 1
ATOM 2111 C C . PRO C 1 43 ? -3.566 35.810 -45.033 1.00 45.11 59 PRO C C 1
ATOM 2112 O O . PRO C 1 43 ? -3.856 35.350 -43.931 1.00 47.14 59 PRO C O 1
ATOM 2116 N N . GLN C 1 44 ? -3.496 35.074 -46.137 1.00 46.73 60 GLN C N 1
ATOM 2117 C CA . GLN C 1 44 ? -3.775 33.643 -46.153 1.00 49.21 60 GLN C CA 1
ATOM 2118 C C . GLN C 1 44 ? -3.147 32.867 -45.015 1.00 47.51 60 GLN C C 1
ATOM 2119 O O . GLN C 1 44 ? -3.818 32.086 -44.337 1.00 49.93 60 GLN C O 1
ATOM 2125 N N . VAL C 1 45 ? -1.857 33.077 -44.803 1.00 47.54 61 VAL C N 1
ATOM 2126 C CA . VAL C 1 45 ? -1.153 32.365 -43.746 1.00 50.09 61 VAL C CA 1
ATOM 2127 C C . VAL C 1 45 ? -1.794 32.620 -42.381 1.00 49.41 61 VAL C C 1
ATOM 2128 O O . VAL C 1 45 ? -1.607 31.837 -41.456 1.00 56.03 61 VAL C O 1
ATOM 2132 N N . SER C 1 46 ? -2.557 33.706 -42.266 1.00 46.73 62 SER C N 1
ATOM 2133 C CA . SER C 1 46 ? -3.208 34.068 -41.005 1.00 46.59 62 SER C CA 1
ATOM 2134 C C . SER C 1 46 ? -4.692 33.724 -40.974 1.00 46.17 62 SER C C 1
ATOM 2135 O O . SER C 1 46 ? -5.311 33.700 -39.910 1.00 47.78 62 SER C O 1
ATOM 2138 N N . LEU C 1 47 ? -5.262 33.489 -42.150 1.00 41.34 63 LEU C N 1
ATOM 2139 C CA . LEU C 1 47 ? -6.674 33.151 -42.278 1.00 38.95 63 LEU C CA 1
ATOM 2140 C C . LEU C 1 47 ? -6.879 31.674 -41.953 1.00 40.93 63 LEU C C 1
ATOM 2141 O O . LEU C 1 47 ? -7.855 31.300 -41.300 1.00 38.83 63 LEU C O 1
ATOM 2146 N N . LYS C 1 48 ? -5.942 30.844 -42.411 1.00 43.51 64 LYS C N 1
ATOM 2147 C CA . LYS C 1 48 ? -6.009 29.410 -42.182 1.00 42.70 64 LYS C CA 1
ATOM 2148 C C . LYS C 1 48 ? -6.038 29.100 -40.695 1.00 45.46 64 LYS C C 1
ATOM 2149 O O . LYS C 1 48 ? -5.284 29.685 -39.915 1.00 45.50 64 LYS C O 1
ATOM 2155 N N . GLY C 1 49 ? -6.927 28.187 -40.310 1.00 39.57 65 GLY C N 1
ATOM 2156 C CA . GLY C 1 49 ? -7.035 27.789 -38.919 1.00 33.04 65 GLY C CA 1
ATOM 2157 C C . GLY C 1 49 ? -8.027 28.592 -38.110 1.00 27.74 65 GLY C C 1
ATOM 2158 O O . GLY C 1 49 ? -8.454 28.155 -37.045 1.00 34.65 65 GLY C O 1
ATOM 2159 N N . GLN C 1 50 ? -8.396 29.766 -38.602 1.00 25.97 66 GLN C N 1
ATOM 2160 C CA . GLN C 1 50 ? -9.334 30.602 -37.878 1.00 20.84 66 GLN C CA 1
ATOM 2161 C C . GLN C 1 50 ? -10.754 30.064 -37.937 1.00 31.80 66 GLN C C 1
ATOM 2162 O O . GLN C 1 50 ? -11.113 29.258 -38.794 1.00 30.94 66 GLN C O 1
ATOM 2168 N N . ASP C 1 51 ? -11.557 30.527 -36.994 1.00 37.54 67 ASP C N 1
ATOM 2169 C CA . ASP C 1 51 ? -12.950 30.161 -36.928 1.00 35.83 67 ASP C CA 1
ATOM 2170 C C . ASP C 1 51 ? -13.570 31.187 -37.878 1.00 35.42 67 ASP C C 1
ATOM 2171 O O . ASP C 1 51 ? -13.462 32.398 -37.640 1.00 28.33 67 ASP C O 1
ATOM 2176 N N . TRP C 1 52 ? -14.190 30.708 -38.961 1.00 32.29 68 TRP C N 1
ATOM 2177 C CA . TRP C 1 52 ? -14.775 31.604 -39.968 1.00 33.90 68 TRP C CA 1
ATOM 2178 C C . TRP C 1 52 ? -15.765 32.578 -39.348 1.00 39.40 68 TRP C C 1
ATOM 2179 O O . TRP C 1 52 ? -15.972 33.684 -39.860 1.00 34.47 68 TRP C O 1
ATOM 2190 N N . ARG C 1 53 ? -16.371 32.170 -38.237 1.00 40.45 69 ARG C N 1
ATOM 2191 C CA . ARG C 1 53 ? -17.315 33.039 -37.562 1.00 41.23 69 ARG C CA 1
ATOM 2192 C C . ARG C 1 53 ? -16.624 34.313 -37.074 1.00 34.30 69 ARG C C 1
ATOM 2193 O O . ARG C 1 53 ? -17.296 35.270 -36.695 1.00 33.52 69 ARG C O 1
ATOM 2201 N N . ASN C 1 54 ? -15.290 34.334 -37.097 1.00 28.39 70 ASN C N 1
ATOM 2202 C CA . ASN C 1 54 ? -14.556 35.528 -36.673 1.00 33.71 70 ASN C CA 1
ATOM 2203 C C . ASN C 1 54 ? -14.809 36.675 -37.644 1.00 38.40 70 ASN C C 1
ATOM 2204 O O . ASN C 1 54 ? -14.502 37.830 -37.338 1.00 41.28 70 ASN C O 1
ATOM 2209 N N . PHE C 1 55 ? -15.351 36.368 -38.820 1.00 31.64 71 PHE C N 1
ATOM 2210 C CA . PHE C 1 55 ? -15.610 37.417 -39.802 1.00 36.78 71 PHE C CA 1
ATOM 2211 C C . PHE C 1 55 ? -17.094 37.683 -39.981 1.00 30.66 71 PHE C C 1
ATOM 2212 O O . PHE C 1 55 ? -17.523 38.225 -40.994 1.00 38.95 71 PHE C O 1
ATOM 2220 N N . LEU C 1 56 ? -17.873 37.305 -38.974 1.00 37.71 72 LEU C N 1
ATOM 2221 C CA . LEU C 1 56 ? -19.310 37.527 -38.998 1.00 39.76 72 LEU C CA 1
ATOM 2222 C C . LEU C 1 56 ? -19.641 38.589 -37.963 1.00 41.23 72 LEU C C 1
ATOM 2223 O O . LEU C 1 56 ? -18.942 38.730 -36.961 1.00 39.28 72 LEU C O 1
ATOM 2228 N N . THR C 1 57 ? -20.696 39.351 -38.214 1.00 46.00 73 THR C N 1
ATOM 2229 C CA . THR C 1 57 ? -21.107 40.381 -37.275 1.00 48.69 73 THR C CA 1
ATOM 2230 C C . THR C 1 57 ? -21.594 39.661 -36.029 1.00 51.13 73 THR C C 1
ATOM 2231 O O . THR C 1 57 ? -22.111 38.551 -36.111 1.00 58.16 73 THR C O 1
ATOM 2235 N N . GLU C 1 58 ? -21.416 40.284 -34.873 1.00 64.51 74 GLU C N 1
ATOM 2236 C CA . GLU C 1 58 ? -21.865 39.698 -33.619 1.00 68.77 74 GLU C CA 1
ATOM 2237 C C . GLU C 1 58 ? -23.386 39.585 -33.710 1.00 69.36 74 GLU C C 1
ATOM 2238 O O . GLU C 1 58 ? -24.029 40.383 -34.394 1.00 68.39 74 GLU C O 1
ATOM 2244 N N . HIS C 1 59 ? -23.962 38.597 -33.035 1.00 69.75 75 HIS C N 1
ATOM 2245 C CA . HIS C 1 59 ? -25.414 38.409 -33.073 1.00 76.75 75 HIS C CA 1
ATOM 2246 C C . HIS C 1 59 ? -25.834 38.084 -34.511 1.00 74.88 75 HIS C C 1
ATOM 2247 O O . HIS C 1 59 ? -26.737 38.713 -35.067 1.00 76.96 75 HIS C O 1
ATOM 2254 N N . HIS C 1 60 ? -25.166 37.096 -35.104 1.00 68.06 76 HIS C N 1
ATOM 2255 C CA . HIS C 1 60 ? -25.448 36.668 -36.473 1.00 55.10 76 HIS C CA 1
ATOM 2256 C C . HIS C 1 60 ? -26.469 35.535 -36.501 1.00 54.65 76 HIS C C 1
ATOM 2257 O O . HIS C 1 60 ? -27.116 35.246 -35.495 1.00 56.63 76 HIS C O 1
ATOM 2264 N N . GLN C 1 61 ? -26.613 34.889 -37.654 1.00 50.83 77 GLN C N 1
ATOM 2265 C CA . GLN C 1 61 ? -27.578 33.807 -37.765 1.00 45.07 77 GLN C CA 1
ATOM 2266 C C . GLN C 1 61 ? -27.163 32.614 -36.922 1.00 51.12 77 GLN C C 1
ATOM 2267 O O . GLN C 1 61 ? -25.986 32.238 -36.874 1.00 47.48 77 GLN C O 1
ATOM 2273 N N . ALA C 1 62 ? -28.150 32.026 -36.255 1.00 41.30 78 ALA C N 1
ATOM 2274 C CA . ALA C 1 62 ? -27.931 30.882 -35.391 1.00 35.17 78 ALA C CA 1
ATOM 2275 C C . ALA C 1 62 ? -27.375 29.667 -36.124 1.00 41.55 78 ALA C C 1
ATOM 2276 O O . ALA C 1 62 ? -26.431 29.026 -35.647 1.00 35.95 78 ALA C O 1
ATOM 2278 N N . ARG C 1 63 ? -27.959 29.349 -37.278 1.00 33.15 79 ARG C N 1
ATOM 2279 C CA . ARG C 1 63 ? -27.525 28.191 -38.055 1.00 33.06 79 ARG C CA 1
ATOM 2280 C C . ARG C 1 63 ? -26.027 28.199 -38.321 1.00 35.69 79 ARG C C 1
ATOM 2281 O O . ARG C 1 63 ? -25.422 27.146 -38.528 1.00 34.45 79 ARG C O 1
ATOM 2289 N N . TYR C 1 64 ? -25.426 29.385 -38.310 1.00 29.53 80 TYR C N 1
ATOM 2290 C CA . TYR C 1 64 ? -23.996 29.489 -38.543 1.00 25.37 80 TYR C CA 1
ATOM 2291 C C . TYR C 1 64 ? -23.213 29.049 -37.300 1.00 31.17 80 TYR C C 1
ATOM 2292 O O . TYR C 1 64 ? -21.983 29.007 -37.312 1.00 31.71 80 TYR C O 1
ATOM 2301 N N . ASP C 1 65 ? -23.931 28.711 -36.232 1.00 34.15 81 ASP C N 1
ATOM 2302 C CA . ASP C 1 65 ? -23.295 28.245 -35.003 1.00 40.24 81 ASP C CA 1
ATOM 2303 C C . ASP C 1 65 ? -23.120 26.723 -35.041 1.00 40.19 81 ASP C C 1
ATOM 2304 O O . ASP C 1 65 ? -22.429 26.144 -34.205 1.00 32.92 81 ASP C O 1
ATOM 2309 N N . ASN C 1 66 ? -23.776 26.074 -35.997 1.00 38.36 82 ASN C N 1
ATOM 2310 C CA . ASN C 1 66 ? -23.604 24.638 -36.197 1.00 43.13 82 ASN C CA 1
ATOM 2311 C C . ASN C 1 66 ? -24.072 24.303 -37.603 1.00 39.68 82 ASN C C 1
ATOM 2312 O O . ASN C 1 66 ? -25.252 24.055 -37.880 1.00 29.26 82 ASN C O 1
ATOM 2317 N N . LEU C 1 67 ? -23.090 24.333 -38.491 1.00 37.47 83 LEU C N 1
ATOM 2318 C CA . LEU C 1 67 ? -23.266 24.065 -39.901 1.00 30.95 83 LEU C CA 1
ATOM 2319 C C . LEU C 1 67 ? -23.753 22.642 -40.137 1.00 29.17 83 LEU C C 1
ATOM 2320 O O . LEU C 1 67 ? -24.429 22.378 -41.122 1.00 30.37 83 LEU C O 1
ATOM 2325 N N . LEU C 1 68 ? -23.421 21.727 -39.235 1.00 29.76 84 LEU C N 1
ATOM 2326 C CA . LEU C 1 68 ? -23.846 20.346 -39.404 1.00 39.37 84 LEU C CA 1
ATOM 2327 C C . LEU C 1 68 ? -25.203 20.066 -38.789 1.00 40.74 84 LEU C C 1
ATOM 2328 O O . LEU C 1 68 ? -25.697 18.941 -38.850 1.00 45.16 84 LEU C O 1
ATOM 2333 N N . SER C 1 69 ? -25.800 21.093 -38.197 1.00 47.24 85 SER C N 1
ATOM 2334 C CA . SER C 1 69 ? -27.099 20.968 -37.548 1.00 55.34 85 SER C CA 1
ATOM 2335 C C . SER C 1 69 ? -27.130 19.806 -36.554 1.00 60.33 85 SER C C 1
ATOM 2336 O O . SER C 1 69 ? -27.961 18.907 -36.669 1.00 64.70 85 SER C O 1
ATOM 2339 N N . HIS C 1 70 ? -26.223 19.825 -35.579 1.00 69.53 86 HIS C N 1
ATOM 2340 C CA . HIS C 1 70 ? -26.171 18.775 -34.562 1.00 67.05 86 HIS C CA 1
ATOM 2341 C C . HIS C 1 70 ? -27.337 18.893 -33.586 1.00 67.46 86 HIS C C 1
ATOM 2342 O O . HIS C 1 70 ? -27.681 19.989 -33.140 1.00 65.50 86 HIS C O 1
ATOM 2349 N N . ASP C 1 71 ? -27.937 17.754 -33.257 1.00 70.56 87 ASP C N 1
ATOM 2350 C CA . ASP C 1 71 ? -29.049 17.698 -32.313 1.00 73.28 87 ASP C CA 1
ATOM 2351 C C . ASP C 1 71 ? -30.151 18.710 -32.620 1.00 71.79 87 ASP C C 1
ATOM 2352 O O . ASP C 1 71 ? -30.312 19.146 -33.760 1.00 76.54 87 ASP C O 1
ATOM 2357 N N . GLY C 1 79 ? -31.821 17.516 -39.193 1.00 46.81 95 GLY C N 1
ATOM 2358 C CA . GLY C 1 79 ? -30.376 17.452 -39.070 1.00 49.83 95 GLY C CA 1
ATOM 2359 C C . GLY C 1 79 ? -29.626 17.626 -40.384 1.00 54.06 95 GLY C C 1
ATOM 2360 O O . GLY C 1 79 ? -28.530 17.086 -40.559 1.00 47.82 95 GLY C O 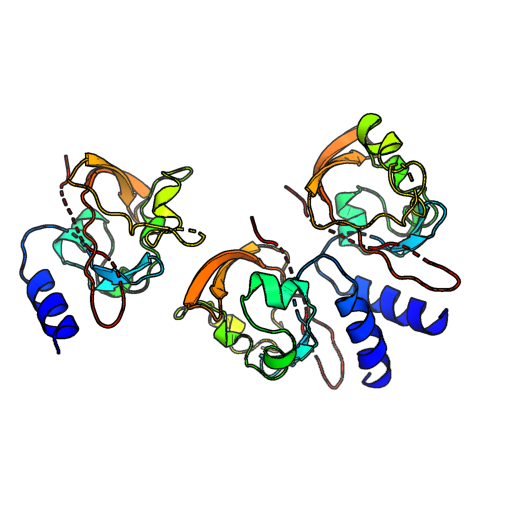1
ATOM 2361 N N . GLN C 1 80 ? -30.205 18.379 -41.315 1.00 48.11 96 GLN C N 1
ATOM 2362 C CA . GLN C 1 80 ? -29.562 18.603 -42.607 1.00 49.46 96 GLN C CA 1
A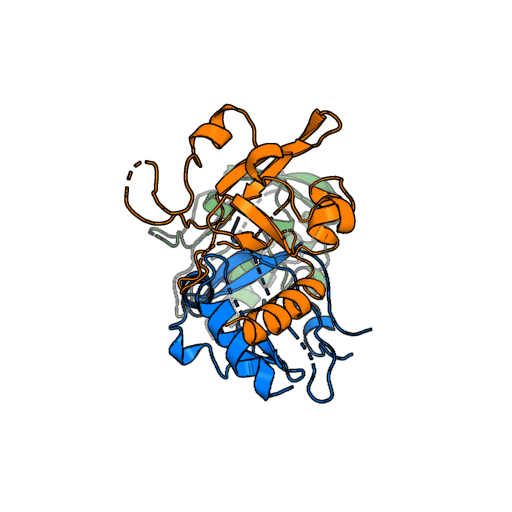TOM 2363 C C . GLN C 1 80 ? -28.449 19.644 -42.542 1.00 44.43 96 GLN C C 1
ATOM 2364 O O . GLN C 1 80 ? -28.630 20.731 -41.993 1.00 46.48 96 GLN C O 1
ATOM 2370 N N . PRO C 1 81 ? -27.272 19.317 -43.093 1.00 44.92 97 PRO C N 1
ATOM 2371 C CA . PRO C 1 81 ? -26.174 20.285 -43.065 1.00 38.76 97 PRO C CA 1
ATOM 2372 C C . PRO C 1 81 ? -26.607 21.579 -43.742 1.00 37.72 97 PRO C C 1
ATOM 2373 O O . PRO C 1 81 ? -27.416 21.569 -44.668 1.00 38.18 97 PRO C O 1
ATOM 2377 N N . VAL C 1 82 ? -26.072 22.692 -43.262 1.00 35.33 98 VAL C N 1
ATOM 2378 C CA . VAL C 1 82 ? -26.413 23.993 -43.808 1.00 35.62 98 VAL C CA 1
ATOM 2379 C C . VAL C 1 82 ? -25.790 24.233 -45.180 1.00 35.41 98 VAL C C 1
ATOM 2380 O O . VAL C 1 82 ? -24.643 23.875 -45.424 1.00 35.38 98 VAL C O 1
ATOM 2384 N N . GLN C 1 83 ? -26.566 24.832 -46.076 1.00 37.06 99 GLN C N 1
ATOM 2385 C CA . GLN C 1 83 ? -26.111 25.176 -47.420 1.00 38.55 99 GLN C CA 1
ATOM 2386 C C . GLN C 1 83 ? -27.195 26.008 -48.080 1.00 34.01 99 GLN C C 1
ATOM 2387 O O . GLN C 1 83 ? -28.374 25.675 -48.007 1.00 41.35 99 GLN C O 1
ATOM 2393 N N . HIS C 1 84 ? -26.802 27.105 -48.707 1.00 28.03 100 HIS C N 1
ATOM 2394 C CA . HIS C 1 84 ? -27.770 27.959 -49.369 1.00 30.33 100 HIS C CA 1
ATOM 2395 C C . HIS C 1 84 ? -27.094 28.769 -50.461 1.00 30.19 100 HIS C C 1
ATOM 2396 O O . HIS C 1 84 ? -25.891 29.038 -50.399 1.00 25.12 100 HIS C O 1
ATOM 2403 N N . PRO C 1 85 ? -27.856 29.143 -51.498 1.00 29.24 101 PRO C N 1
ATOM 2404 C CA . PRO C 1 85 ? -27.294 29.931 -52.596 1.00 30.56 101 PRO C CA 1
ATOM 2405 C C . PRO C 1 85 ? -26.873 31.281 -52.048 1.00 32.60 101 PRO C C 1
ATOM 2406 O O . PRO C 1 85 ? -27.092 31.573 -50.872 1.00 32.91 101 PRO C O 1
ATOM 2410 N N . ALA C 1 86 ? -26.271 32.106 -52.893 1.00 33.14 102 ALA C N 1
ATOM 2411 C CA . ALA C 1 86 ? -25.803 33.411 -52.455 1.00 31.01 102 ALA C CA 1
ATOM 2412 C C . ALA C 1 86 ? -26.923 34.262 -51.887 1.00 34.21 102 ALA C C 1
ATOM 2413 O O . ALA C 1 86 ? -28.031 34.290 -52.422 1.00 36.06 102 ALA C O 1
ATOM 2415 N N . GLN C 1 87 ? -26.634 34.948 -50.789 1.00 35.45 103 GLN C N 1
ATOM 2416 C CA . GLN C 1 87 ? -27.620 35.830 -50.188 1.00 45.89 103 GLN C CA 1
ATOM 2417 C C . GLN C 1 87 ? -26.933 36.844 -49.279 1.00 50.26 103 GLN C C 1
ATOM 2418 O O . GLN C 1 87 ? -25.972 36.515 -48.573 1.00 53.14 103 GLN C O 1
ATOM 2424 N N . GLU C 1 88 ? -27.405 38.088 -49.347 1.00 48.49 104 GLU C N 1
ATOM 2425 C CA . GLU C 1 88 ? -26.845 39.197 -48.576 1.00 45.87 104 GLU C CA 1
ATOM 2426 C C . GLU C 1 88 ? -26.448 38.833 -47.154 1.00 39.07 104 GLU C C 1
ATOM 2427 O O . GLU C 1 88 ? -27.253 38.321 -46.382 1.00 47.76 104 GLU C O 1
ATOM 2433 N N . THR C 1 89 ? -25.197 39.118 -46.818 1.00 40.81 105 THR C N 1
ATOM 2434 C CA . THR C 1 89 ? -24.659 38.827 -45.497 1.00 39.47 105 THR C CA 1
ATOM 2435 C C . THR C 1 89 ? -23.572 39.850 -45.192 1.00 46.68 105 THR C C 1
ATOM 2436 O O . THR C 1 89 ? -22.693 40.108 -46.017 1.00 42.80 105 THR C O 1
ATOM 2440 N N . THR C 1 90 ? -23.625 40.434 -44.006 1.00 47.74 106 THR C N 1
ATOM 2441 C CA . THR C 1 90 ? -22.632 41.421 -43.641 1.00 46.07 106 THR C CA 1
ATOM 2442 C C . THR C 1 90 ? -21.482 40.779 -42.874 1.00 43.68 106 THR C C 1
ATOM 2443 O O . THR C 1 90 ? -21.688 40.087 -41.879 1.00 51.91 106 THR C O 1
ATOM 2447 N N . LEU C 1 91 ? -20.268 41.007 -43.359 1.00 41.76 107 LEU C N 1
ATOM 2448 C CA . LEU C 1 91 ? -19.080 40.452 -42.737 1.00 40.86 107 LEU C CA 1
ATOM 2449 C C . LEU C 1 91 ? -18.257 41.510 -42.019 1.00 46.25 107 LEU C C 1
ATOM 2450 O O . LEU C 1 91 ? -18.421 42.712 -42.247 1.00 40.02 107 LEU C O 1
ATOM 2455 N N . ILE C 1 92 ? -17.356 41.038 -41.162 1.00 42.16 108 ILE C N 1
ATOM 2456 C CA . ILE C 1 92 ? -16.475 41.906 -40.397 1.00 41.41 108 ILE C CA 1
ATOM 2457 C C . ILE C 1 92 ? -15.016 41.580 -40.692 1.00 38.38 108 ILE C C 1
ATOM 2458 O O . ILE C 1 92 ? -14.485 40.593 -40.188 1.00 42.97 108 ILE C O 1
ATOM 2463 N N . CYS C 1 93 ? -14.363 42.413 -41.494 1.00 46.14 109 CYS C N 1
ATOM 2464 C CA . CYS C 1 93 ? -12.963 42.182 -41.835 1.00 41.79 109 CYS C CA 1
ATOM 2465 C C . CYS C 1 93 ? -12.057 42.258 -40.626 1.00 43.79 109 CYS C C 1
ATOM 2466 O O . CYS C 1 93 ? -12.425 42.807 -39.591 1.00 42.03 109 CYS C O 1
ATOM 2469 N N . ALA C 1 94 ? -10.865 41.693 -40.771 1.00 47.07 110 ALA C N 1
ATOM 2470 C CA . ALA C 1 94 ? -9.884 41.678 -39.703 1.00 48.84 110 ALA C CA 1
ATOM 2471 C C . ALA C 1 94 ? -9.581 43.107 -39.278 1.00 56.81 110 ALA C C 1
ATOM 2472 O O . ALA C 1 94 ? -9.237 43.371 -38.123 1.00 55.60 110 ALA C O 1
ATOM 2474 N N . SER C 1 95 ? -9.718 44.024 -40.230 1.00 61.04 111 SER C N 1
ATOM 2475 C CA . SER C 1 95 ? -9.472 45.441 -40.000 1.00 60.00 111 SER C CA 1
ATOM 2476 C C . SER C 1 95 ? -10.660 46.105 -39.311 1.00 60.16 111 SER C C 1
ATOM 2477 O O . SER C 1 95 ? -10.735 47.330 -39.238 1.00 64.32 111 SER C O 1
ATOM 2480 N N . GLY C 1 96 ? -11.588 45.295 -38.812 1.00 60.14 112 GLY C N 1
ATOM 2481 C CA . GLY C 1 96 ? -12.758 45.841 -38.147 1.00 55.61 112 GLY C CA 1
ATOM 2482 C C . GLY C 1 96 ? -13.784 46.405 -39.114 1.00 54.68 112 GLY C C 1
ATOM 2483 O O . GLY C 1 96 ? -14.931 46.646 -38.738 1.00 53.54 112 GLY C O 1
ATOM 2484 N N . LYS C 1 97 ? -13.379 46.616 -40.364 1.00 59.29 113 LYS C N 1
ATOM 2485 C CA . LYS C 1 97 ? -14.279 47.156 -41.383 1.00 65.54 113 LYS C CA 1
ATOM 2486 C C . LYS C 1 97 ? -15.425 46.202 -41.728 1.00 64.84 113 LYS C C 1
ATOM 2487 O O . LYS C 1 97 ? -15.205 45.015 -41.987 1.00 61.35 113 LYS C O 1
ATOM 2493 N N . ALA C 1 98 ? -16.645 46.732 -41.728 1.00 58.76 114 ALA C N 1
ATOM 2494 C CA . ALA C 1 98 ? -17.828 45.948 -42.059 1.00 54.05 114 ALA C CA 1
ATOM 2495 C C . ALA C 1 98 ? -17.966 45.925 -43.575 1.00 55.80 114 ALA C C 1
ATOM 2496 O O . ALA C 1 98 ? -17.868 46.964 -44.233 1.00 56.30 114 ALA C O 1
ATOM 2498 N N . LYS C 1 99 ? -18.195 44.739 -44.126 1.00 56.21 115 LYS C N 1
ATOM 2499 C CA . LYS C 1 99 ? -18.316 44.574 -45.570 1.00 49.36 115 LYS C CA 1
ATOM 2500 C C . LYS C 1 99 ? -19.617 43.858 -45.922 1.00 48.41 115 LYS C C 1
ATOM 2501 O O . LYS C 1 99 ? -19.902 42.787 -45.394 1.00 52.59 115 LYS C O 1
ATOM 2507 N N . ASP C 1 100 ? -20.408 44.451 -46.807 1.00 51.35 116 ASP C N 1
ATOM 2508 C CA . ASP C 1 100 ? -21.656 43.829 -47.226 1.00 51.69 116 ASP C CA 1
ATOM 2509 C C . ASP C 1 100 ? -21.380 42.992 -48.465 1.00 51.72 116 ASP C C 1
ATOM 2510 O O . ASP C 1 100 ? -21.009 43.522 -49.515 1.00 52.74 116 ASP C O 1
ATOM 2515 N N . VAL C 1 101 ? -21.557 41.681 -48.336 1.00 46.25 117 VAL C N 1
ATOM 2516 C CA . VAL C 1 101 ? -21.301 40.777 -49.446 1.00 41.33 117 VAL C CA 1
ATOM 2517 C C . VAL C 1 101 ? -22.424 39.771 -49.657 1.00 43.40 117 VAL C C 1
ATOM 2518 O O . VAL C 1 101 ? -23.346 39.662 -48.852 1.00 43.10 117 VAL C O 1
ATOM 2522 N N . GLU C 1 102 ? -22.339 39.050 -50.766 1.00 41.22 118 GLU C N 1
ATOM 2523 C CA . GLU C 1 102 ? -23.311 38.028 -51.099 1.00 42.50 118 GLU C CA 1
ATOM 2524 C C . GLU C 1 102 ? -22.595 36.735 -50.736 1.00 36.40 118 GLU C C 1
ATOM 2525 O O . GLU C 1 102 ? -21.558 36.410 -51.315 1.00 37.83 118 GLU C O 1
ATOM 2531 N N . LEU C 1 103 ? -23.138 36.008 -49.767 1.00 40.01 119 LEU C N 1
ATOM 2532 C CA . LEU C 1 103 ? -22.529 34.765 -49.304 1.00 34.22 119 LEU C CA 1
ATOM 2533 C C . LEU C 1 103 ? -23.321 33.526 -49.686 1.00 33.99 119 LEU C C 1
ATOM 2534 O O . LEU C 1 103 ? -24.541 33.499 -49.558 1.00 37.14 119 LEU C O 1
ATOM 2539 N N . SER C 1 104 ? -22.632 32.500 -50.164 1.00 32.03 120 SER C N 1
ATOM 2540 C CA . SER C 1 104 ? -23.312 31.253 -50.496 1.00 34.51 120 SER C CA 1
ATOM 2541 C C . SER C 1 104 ? -22.552 30.183 -49.741 1.00 33.81 120 SER C C 1
ATOM 2542 O O . SER C 1 104 ? -21.338 30.290 -49.556 1.00 22.28 120 SER C O 1
ATOM 2545 N N . ILE C 1 105 ? -23.267 29.164 -49.282 1.00 27.55 121 ILE C N 1
ATOM 2546 C CA . ILE C 1 105 ? -22.616 28.085 -48.572 1.00 27.45 121 ILE C CA 1
ATOM 2547 C C . ILE C 1 105 ? -22.952 26.761 -49.196 1.00 23.64 121 ILE C C 1
ATOM 2548 O O . ILE C 1 105 ? -24.120 26.448 -49.427 1.00 25.76 121 ILE C O 1
ATOM 2553 N N . SER C 1 106 ? -21.910 25.980 -49.455 1.00 26.00 122 SER C N 1
ATOM 2554 C CA . SER C 1 106 ? -22.056 24.662 -50.066 1.00 24.70 122 SER C CA 1
ATOM 2555 C C . SER C 1 106 ? -21.497 23.562 -49.169 1.00 20.58 122 SER C C 1
ATOM 2556 O O . SER C 1 106 ? -20.396 23.682 -48.628 1.00 26.76 122 SER C O 1
ATOM 2559 N N . TYR C 1 107 ? -22.269 22.494 -49.015 1.00 22.36 123 TYR C N 1
ATOM 2560 C CA . TYR C 1 107 ? -21.864 21.351 -48.213 1.00 21.29 123 TYR C CA 1
ATOM 2561 C C . TYR C 1 107 ? -21.172 20.338 -49.128 1.00 20.92 123 TYR C C 1
ATOM 2562 O O . TYR C 1 107 ? -21.674 20.039 -50.212 1.00 21.19 123 TYR C O 1
ATOM 2571 N N . ILE C 1 108 ? -20.012 19.836 -48.709 1.00 21.67 124 ILE C N 1
ATOM 2572 C CA . ILE C 1 108 ? -19.269 18.857 -49.503 1.00 23.95 124 ILE C CA 1
ATOM 2573 C C . ILE C 1 108 ? -19.170 17.536 -48.741 1.00 23.80 124 ILE C C 1
ATOM 2574 O O . ILE C 1 108 ? -18.393 17.407 -47.795 1.00 23.85 124 ILE C O 1
ATOM 2579 N N . PRO C 1 109 ? -19.975 16.540 -49.130 1.00 26.07 125 PRO C N 1
ATOM 2580 C CA . PRO C 1 109 ? -19.930 15.246 -48.447 1.00 25.78 125 PRO C CA 1
ATOM 2581 C C . PRO C 1 109 ? -18.677 14.474 -48.839 1.00 24.36 125 PRO C C 1
ATOM 2582 O O . PRO C 1 109 ? -18.229 14.548 -49.984 1.00 27.71 125 PRO C O 1
ATOM 2586 N N . GLY C 1 110 ? -18.110 13.740 -47.888 1.00 27.58 126 GLY C N 1
ATOM 2587 C CA . GLY C 1 110 ? -16.910 12.966 -48.166 1.00 29.76 126 GLY C CA 1
ATOM 2588 C C . GLY C 1 110 ? -16.599 12.041 -47.006 1.00 29.54 126 GLY C C 1
ATOM 2589 O O . GLY C 1 110 ? -17.517 11.551 -46.348 1.00 34.47 126 GLY C O 1
ATOM 2590 N N . HIS C 1 111 ? -15.313 11.798 -46.763 1.00 33.46 127 HIS C N 1
ATOM 2591 C CA . HIS C 1 111 ? -14.876 10.944 -45.659 1.00 37.64 127 HIS C CA 1
ATOM 2592 C C . HIS C 1 111 ? -15.034 11.752 -44.386 1.00 34.72 127 HIS C C 1
ATOM 2593 O O . HIS C 1 111 ? -15.016 11.222 -43.277 1.00 32.87 127 HIS C O 1
ATOM 2600 N N . GLU C 1 112 ? -15.163 13.057 -44.568 1.00 33.46 128 GLU C N 1
ATOM 2601 C CA . GLU C 1 112 ? -15.360 13.971 -43.462 1.00 37.73 128 GLU C CA 1
ATOM 2602 C C . GLU C 1 112 ? -16.124 15.146 -44.051 1.00 41.43 128 GLU C C 1
ATOM 2603 O O . GLU C 1 112 ? -15.849 15.586 -45.169 1.00 38.49 128 GLU C O 1
ATOM 2609 N N . PRO C 1 113 ? -17.114 15.656 -43.316 1.00 39.20 129 PRO C N 1
ATOM 2610 C CA . PRO C 1 113 ? -17.903 16.784 -43.814 1.00 35.73 129 PRO C CA 1
ATOM 2611 C C . PRO C 1 113 ? -17.093 18.079 -43.963 1.00 34.87 129 PRO C C 1
ATOM 2612 O O . PRO C 1 113 ? -16.256 18.396 -43.120 1.00 30.38 129 PRO C O 1
ATOM 2624 N N . PHE C 1 115 ? -17.344 22.371 -45.803 1.00 27.04 131 PHE C N 1
ATOM 2625 C CA . PHE C 1 115 ? -18.229 23.411 -46.299 1.00 27.16 131 PHE C CA 1
ATOM 2626 C C . PHE C 1 115 ? -17.390 24.402 -47.098 1.00 36.93 131 PHE C C 1
ATOM 2627 O O . PHE C 1 115 ? -16.190 24.560 -46.855 1.00 27.42 131 PHE C O 1
ATOM 2635 N N . VAL C 1 116 ? -18.019 25.062 -48.063 1.00 29.92 132 VAL C N 1
ATOM 2636 C CA . VAL C 1 116 ? -17.318 26.023 -48.896 1.00 22.40 132 VAL C CA 1
ATOM 2637 C C . VAL C 1 116 ? -18.071 27.340 -48.908 1.00 23.01 132 VAL C C 1
ATOM 2638 O O . VAL C 1 116 ? -19.247 27.386 -49.264 1.00 26.14 132 VAL C O 1
ATOM 2650 N N . VAL C 1 118 ? -18.481 31.069 -50.443 1.00 25.21 134 VAL C N 1
ATOM 2651 C CA . VAL C 1 118 ? -18.150 31.929 -51.557 1.00 27.59 134 VAL C CA 1
ATOM 2652 C C . VAL C 1 118 ? -18.736 33.285 -51.209 1.00 30.29 134 VAL C C 1
ATOM 2653 O O . VAL C 1 118 ? -19.908 33.395 -50.828 1.00 21.98 134 VAL C O 1
ATOM 2665 N N . HIS C 1 120 ? -19.300 37.271 -52.540 1.00 39.44 136 HIS C N 1
ATOM 2666 C CA . HIS C 1 120 ? -19.273 38.242 -53.624 1.00 42.21 136 HIS C CA 1
ATOM 2667 C C . HIS C 1 120 ? -19.440 39.636 -53.016 1.00 44.41 136 HIS C C 1
ATOM 2668 O O . HIS C 1 120 ? -20.507 39.969 -52.498 1.00 41.86 136 HIS C O 1
ATOM 2675 N N . ASP C 1 121 ? -18.385 40.444 -53.066 1.00 43.03 137 ASP C N 1
ATOM 2676 C CA . ASP C 1 121 ? -18.439 41.793 -52.510 1.00 46.86 137 ASP C CA 1
ATOM 2677 C C . ASP C 1 121 ? -19.413 42.660 -53.307 1.00 54.61 137 ASP C C 1
ATOM 2678 O O . ASP C 1 121 ? -19.347 42.723 -54.537 1.00 49.86 137 ASP C O 1
ATOM 2683 N N . LEU C 1 122 ? -20.320 43.316 -52.587 1.00 59.36 138 LEU C N 1
ATOM 2684 C CA . LEU C 1 122 ? -21.324 44.191 -53.185 1.00 63.34 138 LEU C CA 1
ATOM 2685 C C . LEU C 1 122 ? -20.844 45.646 -53.169 1.00 65.45 138 LEU C C 1
ATOM 2686 O O . LEU C 1 122 ? -21.488 46.475 -52.490 1.00 70.63 138 LEU C O 1
#

InterPro domains:
  IPR000014 PAS domain [SM00091] (44-110)
  IPR000014 PAS domain [TIGR00229] (43-169)
  IPR000014 PAS domain [cd00130] (53-159)
  IPR000160 GGDEF domain [PF00990] (173-334)
  IPR000160 GGDEF domain [PS50887] (203-339)
  IPR000160 GGDEF domain [SM00267] (162-338)
  IPR000160 GGDEF domain [TIGR00254] (169-336)
  IPR000160 GGDEF domain [cd01949] (175-335)
  IPR029787 Nucleotide cyclase [SSF55073] (178-335)
  IPR035965 PAS domain superfamily [SSF55785] (55-171)
  IPR043128 Reverse transcriptase/Diguanylate cyclase domain [G3DSA:3.30.70.270] (163-337)
  IPR050469 Diguanylate cyclase Dgc-like, bacteria [PTHR45138] (160-335)
  IPR059127 Diguanylate cyclase-like sensor domain [PF24820] (49-158)

CATH classification: 3.30.450.20

Nearest PDB structures (foldseek):
  3mfx-assembly1_A  TM=9.927E-01  e=3.417E-21  Shewanella oneidensis
 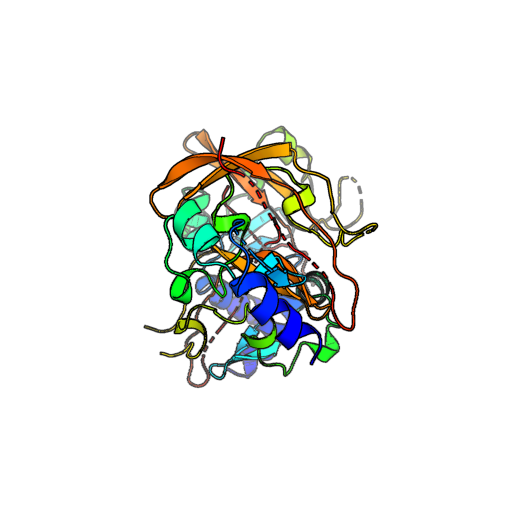 3mfx-assembly2_C-2  TM=9.709E-01  e=5.537E-18  Shewanella oneidensis
  3bwl-assembly2_C  TM=7.159E-01  e=3.173E-05  Haloarcula marismortui ATCC 43049
  2vlg-assembly2_C  TM=6.937E-01  e=4.377E-03  Bacillus subtilis
  2vlg-assembly1_A  TM=6.819E-01  e=1.804E-02  Bacillus subtilis

Secondary structure (DSSP, 8-state):
-HHHHHHHHHHHTT-S---EE-TTSBEEE--HHHHHHTTS-HHHHTTSBGGGGB-TT--GGGG-TT---S-EEEEEEEEE-TTS-EEEEEEEE----SS------B-/-HHHHHHHHHHHHH-S---EE-TTSBEEE--HHHHHHTTS-HHHHTTSBGGGGB-HHHHHHTS-TTS-------EEEEEEEEE-TTS-EEEEEEEE----SS------B-/-HHHHHHHHHHT-S---EE-TTSBEEE--HHHHHHTT--HHHHTTSBGGGGB-SS--GGGG-TT----PPP-EEEEEEEEE-TTS-EEEEEEEE----SS------B-

Sequence (325 aa):
EHSSLETIELFIQHLTEAILVNANGFIRSCNQRSAELLDCPQVSLKGQDWRNFLTEHHQARYDNLLSQPVQHPAQETTLICASGKAKDVELSISYIPGHEPFVVHDLEHSSLETIELFIQHLTEAILVNANGFIRSCNQRSAELLDCPQVSLKGQDWRNFLTEHHQARYDNLLSHDGQPVQHPAQETTLICASGKAKDVELSISYIPGHEPFVVHDLSSLETIELFIQHLTEAILVNANGFIRSCNQRSAELLDCPQVSLKGQDWRNFLTEHHQARYDNLLSHDGQPVQHPAQETTLICASGKAKDVELSISYIPGHEPFVVHDL

=== Feature glossary ===
Legend for the data blocks above and below:

— What the protein is —

The amino-acid sequence is the protein's primary structure: the linear order of residues from the N-terminus to the C-terminus, written in one-letter code. Everything else here — the 3D coordinates, the secondary structure, the domain annotations — is ultimately a consequence of this string.

Functional annotations link the protein to curated databases. InterPro entries identify conserved domains and families by matching the sequence against member-database signatures (Pfam, PROSITE, CDD, …). Gene Ontology (GO) terms describe molecular function, biological process, and cellular component in a controlled vocabulary. CATH places the structure in a hierarchical fold classification (Class/Architecture/Topology/Homologous-superfamily). The organism is the source species.

— Where its atoms are —

Atomic coordinates in PDBx/mmCIF format — the same representation the Protein Data Bank distributes. Each line of the _atom_site loop places one backbone atom in Cartesian space (units: ångströms, origin: arbitrary).

The six renders are orthographic views along the three Cartesian axes in both directions. Representation (cartoon, sticks, or surface) and color scheme (sequence-rainbow or by-chain) vary across proteins so the training set covers all the common visualization conventions.

— Local backbone conformation —

Eight-state secondary structure (DSSP): H is the canonical α-helix, G the tighter 3₁₀-helix, I the wider π-helix; E/B are β-structure, T and S are turns and bends, and '-' is everything else. DSSP derives these from the pattern of main-chain N–H···O=C hydrogen bonds, not from the sequence.

Three-state secondary structure (P-SEA) collapses the eight DSSP classes into helix (a), strand (b), and coil (c). P-SEA assigns these from Cα geometry alone — distances and angles — without requiring backbone oxygens, so it works on any Cα trace.

φ (phi) and ψ (psi) are the two rotatable backbone dihedrals per residue: φ is the C(i-1)–N–Cα–C torsion, ψ is the N–Cα–C–N(i+1) torsion, both in degrees on (−180°, 180°]. α-helical residues cluster near (−60°, −45°); β-strand residues near (−120°, +130°). A Ramachandran plot is simply a scatter of (φ, ψ) for every residue.

— Global shape and packing —

The geometric summary reports three shape descriptors. Rg (radius of gyration) measures how spread out the Cα atoms are about their centre of mass; compact globular proteins have small Rg, elongated or unfolded ones large. Cα contacts (<8 Å, |i−j|>4) count long-range residue pairs in spatial proximity — high for tightly packed folds, near zero for rods or random coil. The bounding-box extents give the protein's footprint along x, y, z in Å.

SASA measures how much of the protein is reachable by solvent. It is computed by rolling a water-sized probe over the atomic surface and summing the exposed area (Å²). Per-residue SASA distinguishes core (buried, low SASA) from surface (exposed, high SASA) residues; total SASA is a whole-molecule size measure.

Plot images: a contact map (which residues are close in 3D, as an N×N binary image), a Ramachandran scatter (backbone torsion angles, revealing secondary-structure composition at a glance), and — for AlphaFold structures — a PAE heatmap (pairwise prediction confidence).

— Structural neighborhood —

A 3Di character summarizes, for each residue, the relative orientation of the Cα frame of its nearest spatial neighbor. Because it encodes fold topology rather than chemistry, 3Di alignments detect remote structural similarity that sequence alignment misses.

The Foldseek neighbor list gives the closest experimentally determined structures in the PDB, ranked by structural alignment. TM-score near 1 means near-identical fold; near 0.3 means only rough topology match. This is how one finds what a novel AlphaFold prediction most resembles in the solved-structure universe.

— Confidence and disorder —

For AlphaFold models, the B-factor field carries pLDDT — the model's own estimate of local accuracy on a 0–100 scale. Regions with pLDDT<50 should be treated as essentially unmodeled; they often correspond to intrinsically disordered segments.

Crystallographic B-factors measure how much each atom's electron density is smeared out, in Å². They rise in mobile loops and surface residues and fall in the buried interior. In AlphaFold models this column is repurposed to hold pLDDT instead.

Predicted Aligned Error (PAE) is an AlphaFold confidence matrix: entry (i, j) is the expected error in the position of residue j, in ångströms, when the prediction is superimposed on the true structure at residue i. Low PAE within a block of residues means that block is internally rigid and well-predicted; high PAE between two blocks means their relative placement is uncertain even if each block individually is confident.